Protein AF-A0A2J8UX24-F1 (afdb_monomer)

Foldseek 3Di:
DPPDDDDDVVVVVVVVVVVVVVVVLVVQLVVQPPPPDCPSVVQLVVQLVVLLVVLLVVLVDDCVF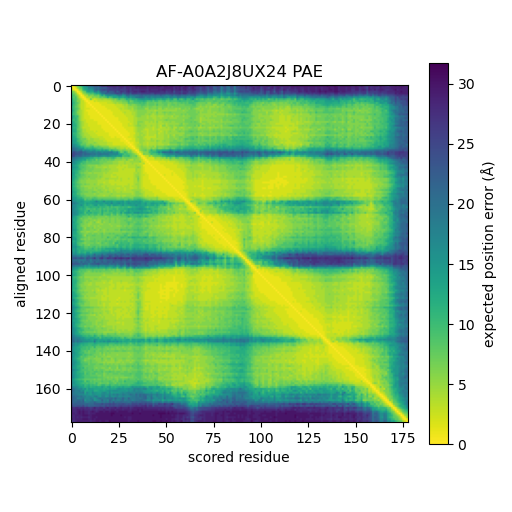FVPCLVVVVVVVQVVVCVVCVVVVDDDDSDDDSVRVSNVVSNVRSNVRSSCRVVVVVVVVVLVVQLVVDPDPVSNVVSVCVVCVVVVVRVCRGCCCPCDPPVPDCPDDDDDDD

Mean predicted aligned error: 9.61 Å

Organism: Pongo abelii (NCBI:txid9601)

Secondary structure (DSSP, 8-state):
-PPP----HHHHHHHHHHHHHHHHHHHHHHHHHTSS-THHHHHHHHHHHHHHHHHHHHHHS-TTTB---HHHHHHHHHHHHHHHHHHTT---S--S-HHHHHHHHHHHHHHHHHHHHHHHHHHHHHHHHHHHH--SHHHHHHHHHHHHHHHHHHHTTBHIIIIIIIIS--SS------

pLDDT: mean 82.67, std 12.62, range [39.97, 96.0]

Nearest PDB structures (foldseek):
  6igz-assembly1_B  TM=3.417E-01  e=8.198E+00  Bryopsis corticulans

Structure (mmCIF, N/CA/C/O backbone):
data_AF-A0A2J8UX24-F1
#
_entry.id   AF-A0A2J8UX24-F1
#
loop_
_atom_site.group_PDB
_atom_site.id
_atom_site.type_symbol
_atom_site.label_atom_id
_atom_site.label_alt_id
_atom_site.label_comp_id
_atom_site.label_asym_id
_atom_site.label_entity_id
_atom_site.label_seq_id
_atom_site.pdbx_PDB_ins_code
_atom_site.Cartn_x
_atom_site.Cartn_y
_atom_site.Cartn_z
_atom_site.occupancy
_atom_site.B_iso_or_equiv
_atom_site.auth_seq_id
_atom_site.auth_comp_id
_atom_site.auth_asym_id
_atom_site.auth_atom_id
_atom_site.pdbx_PDB_model_num
ATOM 1 N N . MET A 1 1 ? 3.591 11.117 42.564 1.00 39.97 1 MET A N 1
ATOM 2 C CA . MET A 1 1 ? 3.845 11.750 41.254 1.00 39.97 1 MET A CA 1
ATOM 3 C C . MET A 1 1 ? 3.712 10.657 40.198 1.00 39.97 1 MET A C 1
ATOM 5 O O . MET A 1 1 ? 4.525 9.746 40.209 1.00 39.97 1 MET A O 1
ATOM 9 N N . LYS A 1 2 ? 2.624 10.622 39.413 1.00 42.34 2 LYS A N 1
ATOM 10 C CA . LYS A 1 2 ? 2.480 9.624 38.331 1.00 42.34 2 LYS A CA 1
ATOM 11 C C . LYS A 1 2 ? 3.488 9.980 37.230 1.00 42.34 2 LYS A C 1
ATOM 13 O O . LYS A 1 2 ? 3.609 11.177 36.964 1.00 42.34 2 LYS A O 1
ATOM 18 N N . PRO A 1 3 ? 4.205 9.014 36.627 1.00 49.16 3 PRO A N 1
ATOM 19 C CA . PRO A 1 3 ? 5.150 9.332 35.572 1.00 49.16 3 PRO A CA 1
ATOM 20 C C . PRO A 1 3 ? 4.379 10.006 34.441 1.00 49.16 3 PRO A C 1
ATOM 22 O O . PRO A 1 3 ? 3.372 9.486 33.954 1.00 49.16 3 PRO A O 1
ATOM 25 N N . THR A 1 4 ? 4.808 11.217 34.113 1.00 58.22 4 THR A N 1
ATOM 26 C CA . THR A 1 4 ? 4.362 11.976 32.955 1.00 58.22 4 T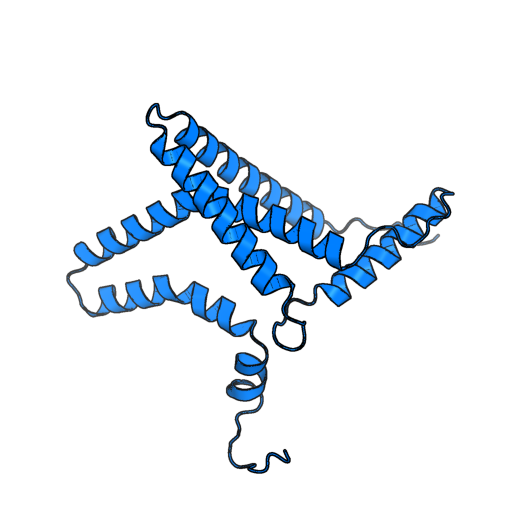HR A CA 1
ATOM 27 C C . THR A 1 4 ? 4.495 11.101 31.720 1.00 58.22 4 THR A C 1
ATOM 29 O O . THR A 1 4 ? 5.533 10.493 31.493 1.00 58.22 4 THR A O 1
ATOM 32 N N . GLN A 1 5 ? 3.406 11.015 30.966 1.00 63.78 5 GLN A N 1
ATOM 33 C CA . GLN A 1 5 ? 3.283 10.328 29.690 1.00 63.78 5 GLN A CA 1
ATOM 34 C C . GLN A 1 5 ? 4.409 10.778 28.745 1.00 63.78 5 GLN A C 1
ATOM 36 O O . GLN A 1 5 ? 4.302 11.821 28.105 1.00 63.78 5 GLN A O 1
ATOM 41 N N . GLU A 1 6 ? 5.508 10.025 28.696 1.00 75.38 6 GLU A N 1
ATOM 42 C CA . GLU A 1 6 ? 6.611 10.325 27.790 1.00 75.38 6 GLU A CA 1
ATOM 43 C C . GLU A 1 6 ? 6.154 10.036 26.361 1.00 75.38 6 GLU A C 1
ATOM 45 O O . GLU A 1 6 ? 5.748 8.923 26.019 1.00 75.38 6 GLU A O 1
ATOM 50 N N . MET A 1 7 ? 6.150 11.072 25.523 1.00 73.31 7 MET A N 1
ATOM 51 C CA . MET A 1 7 ? 5.834 10.922 24.110 1.00 73.31 7 MET A CA 1
ATOM 52 C C . MET A 1 7 ? 6.912 10.052 23.466 1.00 73.31 7 MET A C 1
ATOM 54 O O . MET A 1 7 ? 8.092 10.397 23.492 1.00 73.31 7 MET A O 1
ATOM 58 N N . ASN A 1 8 ? 6.509 8.931 22.869 1.00 85.06 8 ASN A N 1
ATOM 59 C CA . ASN A 1 8 ? 7.438 8.048 22.179 1.00 85.06 8 ASN A CA 1
ATOM 60 C C . ASN A 1 8 ? 8.055 8.790 20.978 1.00 85.06 8 ASN A C 1
ATOM 62 O O . ASN A 1 8 ? 7.399 9.019 19.961 1.00 85.06 8 ASN A O 1
ATOM 66 N N . ILE A 1 9 ? 9.326 9.165 21.096 1.00 88.75 9 ILE A N 1
ATOM 67 C CA . ILE A 1 9 ? 10.061 9.907 20.066 1.00 88.75 9 ILE A CA 1
ATOM 68 C C . ILE A 1 9 ? 10.129 9.126 18.744 1.00 88.75 9 ILE A C 1
ATOM 70 O O . ILE A 1 9 ? 10.093 9.735 17.676 1.00 88.75 9 ILE A O 1
ATOM 74 N N . SER A 1 10 ? 10.139 7.789 18.773 1.00 88.31 10 SER A N 1
ATOM 75 C CA . SER A 1 10 ? 10.102 6.967 17.557 1.00 88.31 10 SER A CA 1
ATOM 76 C C . SER A 1 10 ? 8.818 7.181 16.754 1.00 88.31 10 SER A C 1
ATOM 78 O O . SER A 1 10 ? 8.876 7.227 15.529 1.00 88.31 10 SER A O 1
ATOM 80 N N . LEU A 1 11 ? 7.674 7.393 17.418 1.00 87.62 11 LEU A N 1
ATOM 81 C CA . LEU A 1 11 ? 6.414 7.721 16.741 1.00 87.62 11 LEU A CA 1
ATOM 82 C C . LEU A 1 11 ? 6.516 9.054 15.991 1.00 87.62 11 LEU A C 1
ATOM 84 O O . LEU A 1 11 ? 6.065 9.149 14.851 1.00 87.62 11 LEU A O 1
ATOM 88 N N . VAL A 1 12 ? 7.159 10.060 16.591 1.00 89.88 12 VAL A N 1
ATOM 89 C CA . VAL A 1 12 ? 7.378 11.367 15.949 1.00 89.88 12 VAL A CA 1
ATOM 90 C C . VAL A 1 12 ? 8.229 11.215 14.688 1.00 89.88 12 VAL A C 1
ATOM 92 O O . VAL A 1 12 ? 7.873 11.750 13.638 1.00 89.88 12 VAL A O 1
ATOM 95 N N . TRP A 1 13 ? 9.309 10.435 14.755 1.00 92.00 13 TRP A N 1
ATOM 96 C CA . TRP A 1 13 ? 10.151 10.157 13.589 1.00 92.00 13 TRP A CA 1
ATOM 97 C C . TRP A 1 13 ? 9.403 9.406 12.487 1.00 92.00 13 TRP A C 1
ATOM 99 O O . TRP A 1 13 ? 9.500 9.790 11.322 1.00 92.00 13 TRP A O 1
ATOM 109 N N . CYS A 1 14 ? 8.613 8.388 12.836 1.00 91.75 14 CYS A N 1
ATOM 110 C CA . CYS A 1 14 ? 7.780 7.675 11.868 1.00 91.75 14 CYS A CA 1
ATOM 111 C C . CYS A 1 14 ? 6.790 8.617 11.169 1.00 91.75 14 CYS A C 1
ATOM 113 O O . CYS A 1 14 ? 6.662 8.570 9.945 1.00 91.75 14 CYS A O 1
ATOM 115 N N . LEU A 1 15 ? 6.131 9.505 11.920 1.00 91.31 15 LEU A N 1
ATOM 116 C CA . LEU A 1 15 ? 5.204 10.492 11.362 1.00 91.31 15 LEU A CA 1
ATOM 117 C C . LEU A 1 15 ? 5.910 11.500 10.448 1.00 91.31 15 LEU A C 1
ATOM 119 O O . LEU A 1 15 ? 5.365 11.859 9.402 1.00 91.31 15 LEU A O 1
ATOM 123 N N . LEU A 1 16 ? 7.124 11.931 10.800 1.00 93.56 16 LEU A N 1
ATOM 124 C CA . LEU A 1 16 ? 7.922 12.843 9.980 1.00 93.56 16 LEU A CA 1
ATOM 125 C C . LEU A 1 16 ? 8.314 12.188 8.650 1.00 93.56 16 LEU A C 1
ATOM 127 O O . LEU A 1 16 ? 8.086 12.774 7.590 1.00 93.56 16 LEU A O 1
ATOM 131 N N . VAL A 1 17 ? 8.840 10.959 8.692 1.00 93.19 17 VAL A N 1
ATOM 132 C CA . VAL A 1 17 ? 9.204 10.192 7.487 1.00 93.19 17 VAL A CA 1
ATOM 133 C C . VAL A 1 17 ? 7.981 9.968 6.601 1.00 93.19 17 VAL A C 1
ATOM 135 O O . VAL A 1 17 ? 8.043 10.211 5.395 1.00 93.19 17 VAL A O 1
ATOM 138 N N . LEU A 1 18 ? 6.851 9.573 7.194 1.00 90.12 18 LEU A N 1
ATOM 139 C CA . LEU A 1 18 ? 5.600 9.375 6.467 1.00 90.12 18 LEU A CA 1
ATOM 140 C C . LEU A 1 18 ? 5.123 10.674 5.804 1.00 90.12 18 LEU A C 1
ATOM 142 O O . LEU A 1 18 ? 4.752 10.670 4.631 1.00 90.12 18 LEU A O 1
ATOM 146 N N . SER A 1 19 ? 5.190 11.797 6.520 1.00 91.44 19 SER A N 1
ATOM 147 C CA . SER A 1 19 ? 4.806 13.111 5.992 1.00 91.44 19 SER A CA 1
ATOM 148 C C . SER A 1 19 ? 5.688 13.531 4.817 1.00 91.44 19 SER A C 1
ATOM 150 O O . SER A 1 19 ? 5.183 14.032 3.809 1.00 91.44 19 SER A O 1
ATOM 152 N N . PHE A 1 20 ? 7.000 13.298 4.907 1.00 92.75 20 PHE A N 1
ATOM 153 C CA . PHE A 1 20 ? 7.922 13.582 3.811 1.00 92.75 20 PHE A CA 1
ATOM 154 C C . PHE A 1 20 ? 7.640 12.696 2.592 1.00 92.75 20 PHE A C 1
ATOM 156 O O . PHE A 1 20 ? 7.562 13.206 1.474 1.00 92.75 20 PHE A O 1
ATOM 163 N N . ALA A 1 21 ? 7.407 11.399 2.803 1.00 89.94 21 ALA A N 1
ATOM 164 C CA . ALA A 1 21 ? 7.052 10.471 1.734 1.00 89.94 21 ALA A CA 1
ATOM 165 C C . ALA A 1 21 ? 5.760 10.898 1.018 1.00 89.94 21 ALA A C 1
ATOM 167 O O . ALA A 1 21 ? 5.749 11.018 -0.207 1.00 89.94 21 ALA A O 1
ATOM 168 N N . ILE A 1 22 ? 4.698 11.215 1.768 1.00 87.88 22 ILE A N 1
ATOM 169 C CA . ILE A 1 22 ? 3.427 11.697 1.205 1.00 87.88 22 ILE A CA 1
ATOM 170 C C . ILE A 1 22 ? 3.638 13.000 0.428 1.00 87.88 22 ILE A C 1
ATOM 172 O O . ILE A 1 22 ? 3.131 13.135 -0.685 1.00 87.88 22 ILE A O 1
ATOM 176 N N . LYS A 1 23 ? 4.422 13.944 0.965 1.00 91.25 23 LYS A N 1
ATOM 177 C CA . LYS A 1 23 ? 4.741 15.203 0.280 1.00 91.25 23 LYS A CA 1
ATOM 178 C C . LYS A 1 23 ? 5.441 14.961 -1.059 1.00 91.25 23 LYS A C 1
ATOM 180 O O . LYS A 1 23 ? 5.064 15.577 -2.054 1.00 91.25 23 LYS A O 1
ATOM 185 N N . VAL A 1 24 ? 6.445 14.084 -1.094 1.00 89.44 24 VAL A N 1
ATOM 186 C CA . VAL A 1 24 ? 7.180 13.748 -2.325 1.00 89.44 24 VAL A CA 1
ATOM 187 C C . VAL A 1 24 ? 6.251 13.087 -3.343 1.00 89.44 24 VAL A C 1
ATOM 189 O O . VAL A 1 24 ? 6.216 13.508 -4.498 1.00 89.44 24 VAL A O 1
ATOM 192 N N . LEU A 1 25 ? 5.448 12.115 -2.909 1.00 86.69 25 LEU A N 1
ATOM 193 C CA . LEU A 1 25 ? 4.475 11.419 -3.755 1.00 86.69 25 LEU A CA 1
ATOM 194 C C . LEU A 1 25 ? 3.431 12.374 -4.349 1.00 86.69 25 LEU A C 1
ATOM 196 O O . LEU A 1 25 ? 3.146 12.328 -5.548 1.00 86.69 25 LEU A O 1
ATOM 200 N N . PHE A 1 26 ? 2.906 13.287 -3.534 1.00 86.69 26 PHE A N 1
ATOM 201 C CA . PHE A 1 26 ? 1.960 14.302 -3.982 1.00 86.69 26 PHE A CA 1
ATOM 202 C C . PHE A 1 26 ? 2.603 15.296 -4.956 1.00 86.69 26 PHE A C 1
ATOM 204 O O . PHE A 1 26 ? 2.020 15.614 -5.994 1.00 86.69 26 PHE A O 1
ATOM 211 N N . SER A 1 27 ? 3.821 15.762 -4.660 1.00 87.88 27 SER A N 1
ATOM 212 C CA . SER A 1 27 ? 4.575 16.668 -5.534 1.00 87.88 27 SER A CA 1
ATOM 213 C C . SER A 1 27 ? 4.822 16.043 -6.905 1.00 87.88 27 SER A C 1
ATOM 215 O O . SER A 1 27 ? 4.634 16.699 -7.928 1.00 87.88 27 SER A O 1
ATOM 217 N N . LEU A 1 28 ? 5.212 14.769 -6.927 1.00 84.62 28 LEU A N 1
ATOM 218 C CA . LEU A 1 28 ? 5.462 14.032 -8.156 1.00 84.62 28 LEU A CA 1
ATOM 219 C C . LEU A 1 28 ? 4.171 13.837 -8.958 1.00 84.62 28 LEU A C 1
ATOM 221 O O . LEU A 1 28 ? 4.135 14.143 -10.145 1.00 84.62 28 LEU A O 1
ATOM 225 N N . THR A 1 29 ? 3.090 13.415 -8.299 1.00 83.38 29 THR A N 1
ATOM 226 C CA . THR A 1 29 ? 1.776 13.264 -8.943 1.00 83.38 29 THR A CA 1
ATOM 227 C C . THR A 1 29 ? 1.296 14.590 -9.528 1.00 83.38 29 THR A C 1
ATOM 229 O O . THR A 1 29 ? 0.848 14.635 -10.667 1.00 83.38 29 THR A O 1
ATOM 232 N N . THR A 1 30 ? 1.456 15.695 -8.796 1.00 83.88 30 THR A N 1
ATOM 233 C CA . THR A 1 30 ? 1.087 17.035 -9.276 1.00 83.88 30 THR A CA 1
ATOM 234 C C . THR A 1 30 ? 1.888 17.437 -10.514 1.00 83.88 30 THR A C 1
ATOM 236 O O . THR A 1 30 ? 1.346 18.091 -11.401 1.00 83.88 30 THR A O 1
ATOM 239 N N . HIS A 1 31 ? 3.165 17.054 -10.593 1.00 84.50 31 HIS A N 1
ATOM 240 C CA . HIS A 1 31 ? 3.994 17.318 -11.766 1.00 84.50 31 HIS A CA 1
ATOM 241 C C . HIS A 1 31 ? 3.469 16.583 -13.007 1.00 84.50 31 HIS A C 1
ATOM 243 O O . HIS A 1 31 ? 3.274 17.221 -14.036 1.00 84.50 31 HIS A O 1
ATOM 249 N N . TYR A 1 32 ? 3.165 15.286 -12.895 1.00 78.25 32 TYR A N 1
ATOM 250 C CA . TYR A 1 32 ? 2.546 14.521 -13.988 1.00 78.25 32 TYR A CA 1
ATOM 251 C C . TYR A 1 32 ? 1.171 15.092 -14.368 1.00 78.25 32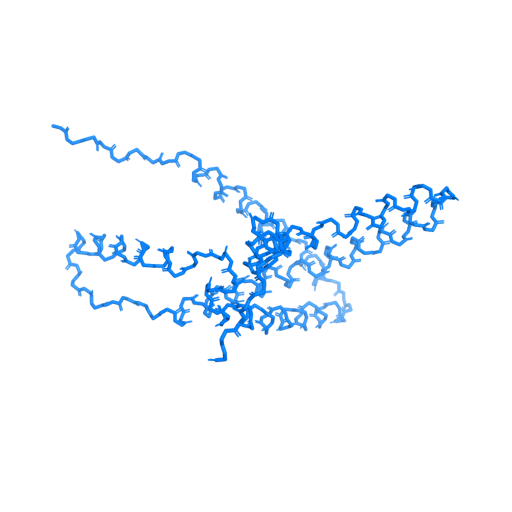 TYR A C 1
ATOM 253 O O . TYR A 1 32 ? 0.860 15.318 -15.528 1.00 78.25 32 TYR A O 1
ATOM 261 N N . PHE A 1 33 ? 0.359 15.494 -13.389 1.00 78.38 33 PHE A N 1
ATOM 262 C CA . PHE A 1 33 ? -0.956 16.076 -13.677 1.00 78.38 33 PHE A CA 1
ATOM 263 C C . PHE A 1 33 ? -0.900 17.430 -14.398 1.00 78.38 33 PHE A C 1
ATOM 265 O O . PHE A 1 33 ? -1.914 17.837 -14.965 1.00 78.38 33 PHE A O 1
ATOM 272 N N . LYS A 1 34 ? 0.233 18.142 -14.388 1.00 78.94 34 LYS A N 1
ATOM 273 C CA . LYS A 1 34 ? 0.397 19.425 -15.091 1.00 78.94 34 LYS A CA 1
ATOM 274 C C . LYS A 1 34 ? 0.725 19.278 -16.578 1.00 78.94 34 LYS A C 1
ATOM 276 O O . LYS A 1 34 ? 0.625 20.277 -17.283 1.00 78.94 34 LYS A O 1
ATOM 281 N N . VAL A 1 35 ? 1.089 18.084 -17.043 1.00 72.44 35 VAL A N 1
ATOM 282 C CA . VAL A 1 35 ? 1.314 17.810 -18.468 1.00 72.44 35 VAL A CA 1
ATOM 283 C C . VAL A 1 35 ? -0.009 17.997 -19.231 1.00 72.44 35 VAL A C 1
ATOM 285 O O . VAL A 1 35 ? -1.078 17.652 -18.720 1.00 72.44 35 VAL A O 1
ATOM 288 N N . GLU A 1 36 ? 0.045 18.627 -20.412 1.00 60.62 36 GLU A N 1
ATOM 289 C CA . GLU A 1 36 ? -1.146 19.015 -21.195 1.00 60.62 36 GLU A CA 1
ATOM 290 C C . GLU A 1 36 ? -1.963 17.812 -21.692 1.00 60.62 36 GLU A C 1
ATOM 292 O O . GLU A 1 36 ? -3.181 17.917 -21.848 1.00 60.62 36 GLU A O 1
ATOM 297 N N . ASP A 1 37 ? -1.331 16.647 -21.854 1.00 70.88 37 ASP A N 1
ATOM 298 C CA . ASP A 1 37 ? -2.003 15.421 -22.268 1.00 70.88 37 ASP A CA 1
ATOM 299 C C . ASP A 1 37 ? -2.819 14.805 -21.119 1.00 70.88 37 ASP A C 1
ATOM 301 O O . ASP A 1 37 ? -2.301 14.248 -20.148 1.00 70.88 37 ASP A O 1
ATOM 305 N N . GLY A 1 38 ? -4.149 14.838 -21.249 1.00 73.12 38 GLY A N 1
ATOM 306 C CA . GLY A 1 38 ? -5.086 14.305 -20.249 1.00 73.12 38 GLY A CA 1
ATOM 307 C C . GLY A 1 38 ? -4.976 12.793 -19.975 1.00 73.12 38 GLY A C 1
ATOM 308 O O . GLY A 1 38 ? -5.565 12.305 -19.005 1.00 73.12 38 GLY A O 1
ATOM 309 N N . GLY A 1 39 ? -4.211 12.052 -20.785 1.00 83.00 39 GLY A N 1
ATOM 310 C CA . GLY A 1 39 ? -4.003 10.609 -20.641 1.00 83.00 39 GLY A CA 1
ATOM 311 C C . GLY A 1 39 ? -3.407 10.225 -19.285 1.00 83.00 39 GLY A C 1
ATOM 312 O O . GLY A 1 39 ? -3.930 9.332 -18.619 1.00 83.00 39 GLY A O 1
ATOM 313 N N . GLU A 1 40 ? -2.399 10.955 -18.808 1.00 82.81 40 GLU A N 1
ATOM 314 C CA . GLU A 1 40 ? -1.732 10.683 -17.527 1.00 82.81 40 GLU A CA 1
ATOM 315 C C . GLU A 1 40 ? -2.716 10.755 -16.345 1.00 82.81 40 GLU A C 1
ATOM 317 O O . GLU A 1 40 ? -2.772 9.865 -15.489 1.00 82.81 40 GLU A O 1
ATOM 322 N N . ARG A 1 41 ? -3.585 11.770 -16.344 1.00 85.19 41 ARG A N 1
ATOM 323 C CA . ARG A 1 41 ? -4.613 11.948 -15.307 1.00 85.19 41 ARG A CA 1
ATOM 324 C C . ARG A 1 41 ? -5.579 10.767 -15.278 1.00 85.19 41 ARG A C 1
ATOM 326 O O . ARG A 1 41 ? -5.889 10.252 -14.204 1.00 85.19 41 ARG A O 1
ATOM 333 N N . SER A 1 42 ? -6.019 10.315 -16.453 1.00 87.94 42 SER A N 1
ATOM 334 C CA . SER A 1 42 ? -6.942 9.181 -16.575 1.00 87.94 42 SER A CA 1
ATOM 335 C C . SER A 1 42 ? -6.325 7.869 -16.078 1.00 87.94 42 SER A C 1
ATOM 337 O O . SER A 1 42 ? -6.992 7.105 -15.376 1.00 87.94 42 SER A O 1
ATOM 339 N N . VAL A 1 43 ? -5.033 7.643 -16.347 1.00 89.88 43 VAL A N 1
ATOM 340 C CA . VAL A 1 43 ? -4.287 6.474 -15.859 1.00 89.88 43 VAL A CA 1
ATOM 341 C C . VAL A 1 43 ? -4.203 6.501 -14.336 1.00 89.88 43 VAL A C 1
ATOM 343 O O . VAL A 1 43 ? -4.557 5.517 -13.690 1.00 89.88 43 VAL A O 1
ATOM 346 N N . CYS A 1 44 ? -3.823 7.635 -13.743 1.00 89.44 44 CYS A N 1
ATOM 347 C CA . CYS A 1 44 ? -3.727 7.763 -12.288 1.00 89.44 44 CYS A CA 1
ATOM 348 C C . CYS A 1 44 ? -5.071 7.498 -11.584 1.00 89.44 44 CYS A C 1
ATOM 350 O O . CYS A 1 44 ? -5.122 6.737 -10.617 1.00 89.44 44 CYS A O 1
ATOM 352 N N . VAL A 1 45 ? -6.176 8.055 -12.096 1.00 90.12 45 VAL A N 1
ATOM 353 C CA . VAL A 1 45 ? -7.520 7.820 -11.533 1.00 90.12 45 VAL A CA 1
ATOM 354 C C . VAL A 1 45 ? -7.933 6.352 -11.670 1.00 90.12 45 VAL A C 1
ATOM 356 O O . VAL A 1 45 ? -8.429 5.758 -10.710 1.00 90.12 45 VAL A O 1
ATOM 359 N N . THR A 1 46 ? -7.685 5.743 -12.832 1.00 93.25 46 THR A N 1
ATOM 360 C CA . THR A 1 46 ? -8.018 4.333 -13.091 1.00 93.25 46 THR A CA 1
ATOM 361 C C . THR A 1 46 ? -7.262 3.401 -12.146 1.00 93.25 46 THR A C 1
ATOM 363 O O . THR A 1 46 ? -7.866 2.527 -11.521 1.00 93.25 46 THR A O 1
ATOM 366 N N . PHE A 1 47 ? -5.954 3.612 -11.974 1.00 92.69 47 PHE A N 1
ATOM 367 C CA . PHE A 1 47 ? -5.160 2.838 -11.023 1.00 92.69 47 PHE A CA 1
ATOM 368 C C . PHE A 1 47 ? -5.561 3.114 -9.571 1.00 92.69 47 PHE A C 1
ATOM 370 O O . PHE A 1 47 ? -5.595 2.183 -8.769 1.00 92.69 47 PHE A O 1
ATOM 377 N N . GLY A 1 48 ? -5.943 4.347 -9.229 1.00 93.94 48 GLY A N 1
ATOM 378 C CA . GLY A 1 48 ? -6.513 4.672 -7.921 1.00 93.94 48 GLY A CA 1
ATOM 379 C C . GLY A 1 48 ? -7.735 3.809 -7.596 1.00 93.94 48 GLY A C 1
ATOM 380 O O . GLY A 1 48 ? -7.790 3.185 -6.531 1.00 93.94 48 GLY A O 1
ATOM 381 N N . PHE A 1 49 ? -8.675 3.689 -8.536 1.00 95.00 49 PHE A N 1
ATOM 382 C CA . PHE A 1 49 ? -9.839 2.811 -8.387 1.00 95.00 49 PHE A CA 1
ATOM 383 C C . PHE A 1 49 ? -9.455 1.325 -8.336 1.00 95.00 49 PHE A C 1
ATOM 385 O O . PHE A 1 49 ? -9.954 0.582 -7.490 1.00 95.00 49 PHE A O 1
ATOM 392 N N . PHE A 1 50 ? -8.521 0.886 -9.181 1.00 96.00 50 PHE A N 1
ATOM 393 C CA . PHE A 1 50 ? -8.003 -0.483 -9.142 1.00 96.00 50 PHE A CA 1
ATOM 394 C C . PHE A 1 50 ? -7.415 -0.834 -7.764 1.00 96.00 50 PHE A C 1
ATOM 396 O O . PHE A 1 50 ? -7.748 -1.872 -7.185 1.00 96.00 50 PHE A O 1
ATOM 403 N N . PHE A 1 51 ? -6.593 0.050 -7.191 1.00 95.38 51 PHE A N 1
ATOM 404 C CA . PHE A 1 51 ? -6.029 -0.139 -5.855 1.00 95.38 51 PHE A CA 1
ATOM 405 C C . PHE A 1 51 ? -7.082 -0.059 -4.754 1.00 95.38 51 PHE A C 1
ATOM 407 O O . PHE A 1 51 ? -6.964 -0.795 -3.778 1.00 95.38 51 PHE A O 1
ATOM 414 N N . PHE A 1 52 ? -8.124 0.761 -4.913 1.00 95.94 52 PHE A N 1
ATOM 415 C CA . PHE A 1 52 ? -9.262 0.778 -3.995 1.00 95.94 52 PHE A CA 1
ATOM 416 C C . PHE A 1 52 ? -9.958 -0.587 -3.934 1.00 95.94 52 PHE A C 1
ATOM 418 O O . PHE A 1 52 ? -10.107 -1.155 -2.852 1.00 95.94 52 PHE A O 1
ATOM 425 N N . VAL A 1 53 ? -10.326 -1.149 -5.092 1.00 95.81 53 VAL A N 1
ATOM 426 C CA . VAL A 1 53 ? -10.982 -2.465 -5.174 1.00 95.81 53 VAL A CA 1
ATOM 427 C C . VAL A 1 53 ? -10.074 -3.554 -4.604 1.00 95.81 53 VAL A C 1
ATOM 429 O O . VAL A 1 53 ? -10.521 -4.363 -3.791 1.00 95.81 53 VAL A O 1
ATOM 432 N N . LYS A 1 54 ? -8.783 -3.539 -4.959 1.00 93.81 54 LYS A N 1
ATOM 433 C CA . LYS A 1 54 ? -7.796 -4.482 -4.417 1.00 93.81 54 LYS A CA 1
ATOM 434 C C . LYS A 1 54 ? -7.670 -4.359 -2.894 1.00 93.81 54 LYS A C 1
ATOM 436 O O . LYS A 1 54 ? -7.656 -5.374 -2.205 1.00 93.81 54 LYS A O 1
ATOM 441 N N . ALA A 1 55 ? -7.591 -3.141 -2.359 1.00 93.94 55 ALA A N 1
ATOM 442 C CA . ALA A 1 55 ? -7.488 -2.900 -0.923 1.00 93.94 55 ALA A CA 1
ATOM 443 C C . ALA A 1 55 ? -8.742 -3.383 -0.188 1.00 93.94 55 ALA A C 1
ATOM 445 O O . ALA A 1 55 ? -8.622 -4.073 0.818 1.00 93.94 55 ALA A O 1
ATOM 446 N N . MET A 1 56 ? -9.934 -3.107 -0.719 1.00 93.50 56 MET A N 1
ATOM 447 C CA . MET A 1 56 ? -11.187 -3.620 -0.163 1.00 93.50 56 MET A CA 1
ATOM 448 C C . MET A 1 56 ? -11.237 -5.151 -0.169 1.00 93.50 56 MET A C 1
ATOM 450 O O . MET A 1 56 ? -11.572 -5.751 0.852 1.00 93.50 56 MET A O 1
ATOM 454 N N . ALA A 1 57 ? -10.847 -5.788 -1.277 1.00 91.75 57 ALA A N 1
ATOM 455 C CA . ALA A 1 57 ? -10.784 -7.245 -1.381 1.00 91.75 57 ALA A CA 1
ATOM 456 C C . ALA A 1 57 ? -9.798 -7.860 -0.376 1.00 91.75 57 ALA A C 1
ATOM 458 O O . ALA A 1 57 ? -10.050 -8.932 0.155 1.00 91.75 57 ALA A O 1
ATOM 459 N N . VAL A 1 58 ? -8.692 -7.180 -0.080 1.00 90.06 58 VAL A N 1
ATOM 460 C CA . VAL A 1 58 ? -7.697 -7.640 0.897 1.00 90.06 58 VAL A CA 1
ATOM 461 C C . VAL A 1 58 ? -8.154 -7.387 2.339 1.00 90.06 58 VAL A C 1
ATOM 463 O O . VAL A 1 58 ? -7.992 -8.252 3.192 1.00 90.06 58 VAL A O 1
ATOM 466 N N . LEU A 1 59 ? -8.760 -6.233 2.630 1.00 89.25 59 LEU A N 1
ATOM 467 C CA . LEU A 1 59 ? -9.190 -5.847 3.982 1.00 89.25 59 LEU A CA 1
ATOM 468 C C . LEU A 1 59 ? -10.457 -6.578 4.452 1.00 89.25 59 LEU A C 1
ATOM 470 O O . LEU A 1 59 ? -10.705 -6.675 5.662 1.00 89.25 59 LEU A O 1
ATOM 474 N N . ILE A 1 60 ? -11.271 -7.086 3.522 1.00 87.56 60 ILE A N 1
ATOM 475 C CA . ILE A 1 60 ? -12.431 -7.920 3.856 1.00 87.56 60 ILE A CA 1
ATOM 476 C C . ILE A 1 60 ? -12.019 -9.340 4.259 1.00 87.56 60 ILE A C 1
ATOM 478 O O . ILE A 1 60 ? -12.734 -9.974 5.036 1.00 87.56 60 ILE A O 1
ATOM 482 N N .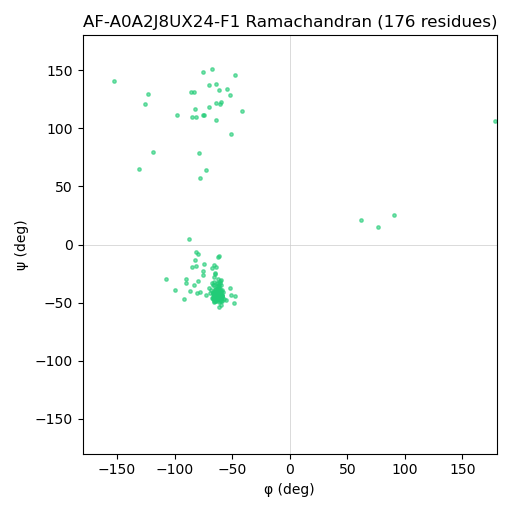 VAL A 1 61 ? -10.862 -9.822 3.786 1.00 84.62 61 VAL A N 1
ATOM 483 C CA . VAL A 1 61 ? -10.320 -11.125 4.184 1.00 84.62 61 VAL A CA 1
ATOM 484 C C . VAL A 1 61 ? -10.067 -11.121 5.689 1.00 84.62 61 VAL A C 1
ATOM 486 O O . VAL A 1 61 ? -9.517 -10.178 6.259 1.00 84.62 61 VAL A O 1
ATOM 489 N N . THR A 1 62 ? -10.511 -12.188 6.349 1.00 73.88 62 THR A N 1
ATOM 490 C CA . THR A 1 62 ? -10.381 -12.322 7.801 1.00 73.88 62 THR A CA 1
ATOM 491 C C . THR A 1 62 ? -8.913 -12.464 8.202 1.00 73.88 62 THR A C 1
ATOM 493 O O . THR A 1 62 ? -8.119 -13.071 7.475 1.00 73.88 62 THR A O 1
ATOM 496 N N . GLU A 1 63 ? -8.563 -12.017 9.407 1.00 72.12 63 GLU A N 1
ATOM 497 C CA . GLU A 1 63 ? -7.196 -12.141 9.935 1.00 72.12 63 GLU A CA 1
ATOM 498 C C . GLU A 1 63 ? -6.722 -13.588 10.096 1.00 72.12 63 GLU A C 1
ATOM 500 O O . GLU A 1 63 ? -5.544 -13.828 10.334 1.00 72.12 63 GLU A O 1
ATOM 505 N N . ASN A 1 64 ? -7.607 -14.579 9.963 1.00 72.12 64 ASN A N 1
ATOM 506 C CA . ASN A 1 64 ? -7.234 -15.993 9.973 1.00 72.12 64 ASN A CA 1
ATOM 507 C C . ASN A 1 64 ? -6.409 -16.399 8.744 1.00 72.12 64 ASN A C 1
ATOM 509 O O . ASN A 1 64 ? -5.669 -17.373 8.820 1.00 72.12 64 ASN A O 1
ATOM 513 N N . TYR A 1 65 ? -6.469 -15.624 7.657 1.00 74.31 65 TYR A N 1
ATOM 514 C CA . TYR A 1 65 ? -5.694 -15.876 6.438 1.00 74.31 65 TYR A CA 1
ATOM 515 C C . TYR A 1 65 ? -4.536 -14.889 6.243 1.00 74.31 65 TYR A C 1
ATOM 517 O O . TYR A 1 65 ? -3.517 -15.259 5.664 1.00 74.31 65 TYR A O 1
ATOM 525 N N . LEU A 1 66 ? -4.659 -13.652 6.739 1.00 79.62 66 LEU A N 1
ATOM 526 C CA . LEU A 1 66 ? -3.652 -12.594 6.582 1.00 79.62 66 LEU A CA 1
ATOM 527 C C . LEU A 1 66 ? -3.202 -12.054 7.946 1.00 79.62 66 LEU A C 1
ATOM 529 O O . LEU A 1 66 ? -4.032 -11.670 8.772 1.00 79.62 66 LEU A O 1
ATOM 533 N N . GLU A 1 67 ? -1.890 -11.990 8.184 1.00 77.75 67 GLU A N 1
ATOM 534 C CA . GLU A 1 67 ? -1.283 -11.430 9.407 1.00 77.75 67 GLU A CA 1
ATOM 535 C C . GLU A 1 67 ? -1.257 -9.898 9.400 1.00 77.75 67 GLU A C 1
ATOM 537 O O . GLU A 1 67 ? -0.206 -9.282 9.531 1.00 77.75 67 GLU A O 1
ATOM 542 N N . PHE A 1 68 ? -2.424 -9.261 9.266 1.00 77.88 68 PHE A N 1
ATOM 543 C CA . PHE A 1 68 ? -2.515 -7.799 9.355 1.00 77.88 68 PHE A CA 1
ATOM 544 C C . PHE A 1 68 ? -2.589 -7.272 10.793 1.00 77.88 68 PHE A C 1
ATOM 546 O O . PHE A 1 68 ? -2.073 -6.191 11.063 1.00 77.88 68 PHE A O 1
ATOM 553 N N . GLY A 1 69 ? -3.251 -7.993 11.709 1.00 82.38 69 GLY A N 1
ATOM 554 C CA . GLY A 1 69 ? -3.465 -7.542 13.096 1.00 82.38 69 GLY A CA 1
ATOM 555 C C . GLY A 1 69 ? -4.292 -6.251 13.221 1.00 82.38 69 GLY A C 1
ATOM 556 O O . GLY A 1 69 ? -4.223 -5.554 14.235 1.00 82.38 69 GLY A O 1
ATOM 557 N N . LEU A 1 70 ? -5.067 -5.922 12.189 1.00 85.44 70 LEU A N 1
ATOM 558 C CA . LEU A 1 70 ? -5.905 -4.738 12.065 1.00 85.44 70 LEU A CA 1
ATOM 559 C C . LEU A 1 70 ? -7.051 -4.704 13.083 1.00 85.44 70 LEU A C 1
ATOM 561 O O . LEU A 1 70 ? -7.355 -3.640 13.611 1.00 85.44 70 LEU A O 1
ATOM 565 N N . GLU A 1 71 ? -7.694 -5.834 13.371 1.00 83.94 71 GLU A N 1
ATOM 566 C CA . GLU A 1 71 ? -8.772 -5.934 14.353 1.00 83.94 71 GLU A CA 1
ATOM 567 C C . GLU A 1 71 ? -8.248 -5.695 15.759 1.00 83.94 71 GLU A C 1
ATOM 569 O O . GLU A 1 71 ? -8.829 -4.888 16.479 1.00 83.94 71 GLU A O 1
ATOM 574 N N . THR A 1 72 ? -7.125 -6.325 16.112 1.00 86.69 72 THR A N 1
ATOM 575 C CA . THR A 1 72 ? -6.460 -6.103 17.406 1.00 86.69 72 THR A C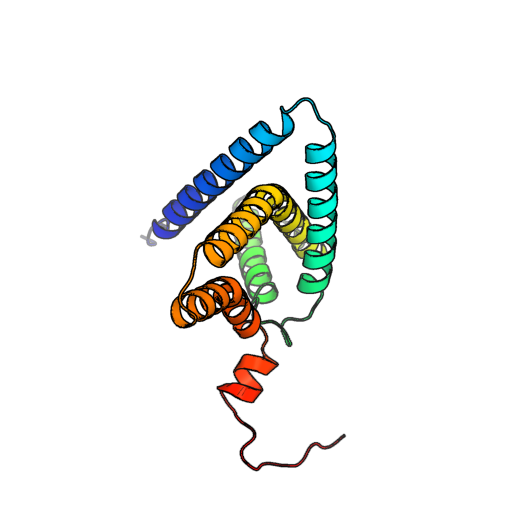A 1
ATOM 576 C C . THR A 1 72 ? -5.982 -4.652 17.532 1.00 86.69 72 THR A C 1
ATOM 578 O O . THR A 1 72 ? -6.147 -4.015 18.573 1.00 86.69 72 THR A O 1
ATOM 581 N N . GLY A 1 73 ? -5.419 -4.089 16.457 1.00 86.88 73 GLY A N 1
ATOM 582 C CA . GLY A 1 73 ? -5.026 -2.681 16.409 1.00 86.88 73 GLY A CA 1
ATOM 583 C C . GLY A 1 73 ? -6.219 -1.736 16.576 1.00 86.88 73 GLY A C 1
ATOM 584 O O . GLY A 1 73 ? -6.147 -0.780 17.349 1.00 86.88 73 GLY A O 1
ATOM 585 N N . PHE A 1 74 ? -7.335 -2.030 15.908 1.00 87.38 74 PHE A N 1
ATOM 586 C CA . PHE A 1 74 ? -8.559 -1.240 15.985 1.00 87.38 74 PHE A CA 1
ATOM 587 C C . PHE A 1 74 ? -9.196 -1.289 17.376 1.00 87.38 74 PHE A C 1
ATOM 589 O O . PHE A 1 74 ? -9.590 -0.240 17.881 1.00 87.38 74 PHE A O 1
ATOM 596 N N . THR A 1 75 ? -9.274 -2.457 18.023 1.00 87.94 75 THR A N 1
ATOM 597 C CA . THR A 1 75 ? -9.813 -2.560 19.390 1.00 87.94 75 THR A CA 1
ATOM 598 C C . THR A 1 75 ? -8.965 -1.761 20.373 1.00 87.94 75 THR A C 1
ATOM 600 O O . THR A 1 75 ? -9.502 -0.945 21.116 1.00 87.94 75 THR A O 1
ATOM 603 N N . ASN A 1 76 ? -7.635 -1.883 20.299 1.00 88.56 76 ASN A N 1
ATOM 604 C CA . ASN A 1 76 ? -6.721 -1.125 21.159 1.00 88.56 76 ASN A CA 1
ATOM 605 C C . ASN A 1 76 ? -6.825 0.393 20.936 1.00 88.56 76 ASN A C 1
ATOM 607 O O . ASN A 1 76 ? -6.777 1.175 21.892 1.00 88.56 76 ASN A O 1
ATOM 611 N N . PHE A 1 77 ? -6.972 0.817 19.678 1.00 87.19 77 PHE A N 1
ATOM 612 C CA . PHE A 1 77 ? -7.181 2.219 19.327 1.00 87.19 77 PHE A CA 1
ATOM 613 C C . PHE A 1 77 ? -8.527 2.732 19.844 1.00 87.19 77 PHE A C 1
ATOM 615 O O . PHE A 1 77 ? -8.562 3.769 20.502 1.00 87.19 77 PHE A O 1
ATOM 622 N N . SER A 1 78 ? -9.614 1.998 19.594 1.00 87.38 78 SER A N 1
ATOM 623 C CA . SER A 1 78 ? -10.961 2.361 20.038 1.00 87.38 78 SER A CA 1
ATOM 624 C C . SER A 1 78 ? -11.027 2.484 21.560 1.00 87.38 78 SER A C 1
ATOM 626 O O . SER A 1 78 ? -11.523 3.486 22.068 1.00 87.38 78 SER A O 1
ATOM 628 N N . ASP A 1 79 ? -10.457 1.529 22.297 1.00 87.69 79 ASP A N 1
ATOM 629 C CA . ASP A 1 79 ? -10.412 1.561 23.763 1.00 87.69 79 ASP A CA 1
ATOM 630 C C . ASP A 1 79 ? -9.621 2.761 24.292 1.00 87.69 79 ASP A C 1
ATOM 632 O O . A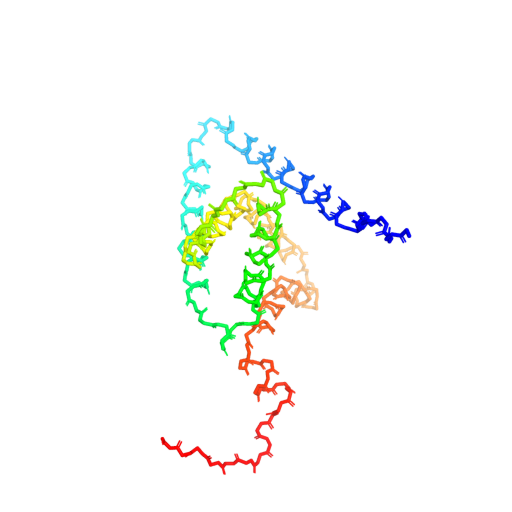SP A 1 79 ? -10.012 3.406 25.268 1.00 87.69 79 ASP A O 1
ATOM 636 N N . SER A 1 80 ? -8.505 3.090 23.638 1.00 86.31 80 SER A N 1
ATOM 637 C CA . SER A 1 80 ? -7.694 4.258 23.993 1.00 86.31 80 SER A CA 1
ATOM 638 C C . SER A 1 80 ? -8.415 5.572 23.678 1.00 86.31 80 SER A C 1
ATOM 640 O O . SER A 1 80 ? -8.352 6.510 24.475 1.00 86.31 80 SER A O 1
ATOM 642 N N . ALA A 1 81 ? -9.124 5.635 22.550 1.00 85.38 81 ALA A N 1
ATOM 643 C CA . ALA A 1 81 ? -9.905 6.793 22.133 1.00 85.38 81 ALA A CA 1
ATOM 644 C C . ALA A 1 81 ? -11.098 7.042 23.067 1.00 85.38 81 ALA A C 1
ATOM 646 O O . ALA A 1 81 ? -11.315 8.185 23.464 1.00 85.38 81 ALA A O 1
ATOM 647 N N . MET A 1 82 ? -11.812 5.990 23.489 1.00 85.00 82 MET A N 1
ATOM 648 C CA . MET A 1 82 ? -12.904 6.100 24.467 1.00 85.00 82 MET A CA 1
ATOM 649 C C . MET A 1 82 ? -12.401 6.659 25.802 1.00 85.00 82 MET A C 1
ATOM 651 O O . MET A 1 82 ? -12.929 7.656 26.285 1.00 85.00 82 MET A O 1
ATOM 655 N N . LYS A 1 83 ? -11.299 6.117 26.342 1.00 85.44 83 LYS A N 1
ATOM 656 C CA . LYS A 1 83 ? -10.674 6.636 27.577 1.00 85.44 83 LYS A CA 1
ATOM 657 C C . LYS A 1 83 ? -10.218 8.092 27.453 1.00 85.44 83 LYS A C 1
ATOM 659 O O . LYS A 1 83 ? -10.156 8.807 28.453 1.00 85.44 83 LYS A O 1
ATOM 664 N N . PHE A 1 84 ? -9.821 8.528 26.258 1.00 85.56 84 PHE A N 1
ATOM 665 C CA . PHE A 1 84 ? -9.475 9.925 26.004 1.00 85.56 84 PHE A CA 1
ATOM 666 C C . PHE A 1 84 ? -10.724 10.813 25.974 1.00 85.56 84 PHE A C 1
ATOM 668 O O . PHE A 1 84 ? -10.706 11.873 26.594 1.00 85.56 84 PHE A O 1
ATOM 675 N N . LEU A 1 85 ? -11.803 10.374 25.320 1.00 84.00 85 LEU A N 1
ATOM 676 C CA . LEU A 1 85 ? -13.062 11.120 25.248 1.00 84.00 85 LEU A CA 1
ATOM 677 C C . LEU A 1 85 ? -13.742 11.262 26.615 1.00 84.00 85 LEU A C 1
ATOM 679 O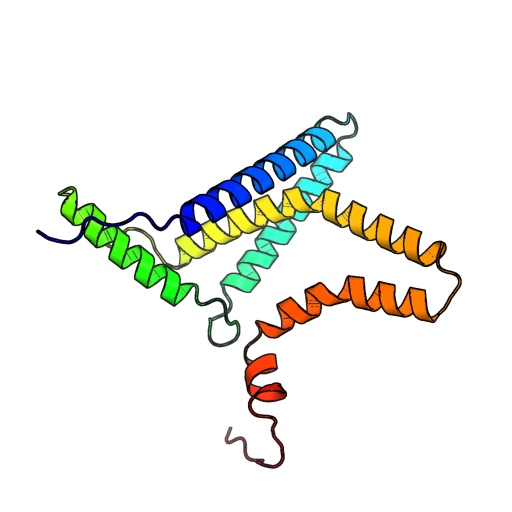 O . LEU A 1 85 ? -14.154 12.365 26.970 1.00 84.00 85 LEU A O 1
ATOM 683 N N . GLU A 1 86 ? -13.760 10.194 27.416 1.00 85.25 86 GLU A N 1
ATOM 684 C CA . GLU A 1 86 ? -14.273 10.224 28.793 1.00 85.25 86 GLU A CA 1
ATOM 685 C C . GLU A 1 86 ? -13.531 11.263 29.644 1.00 85.25 86 GLU A C 1
ATOM 687 O O . GLU A 1 86 ? -14.143 12.033 30.382 1.00 85.25 86 GLU A O 1
ATOM 692 N N . LYS A 1 87 ? -12.202 11.361 29.494 1.00 84.88 87 LYS A N 1
ATOM 693 C CA . LYS A 1 87 ? -11.400 12.397 30.169 1.00 84.88 87 LYS A CA 1
ATOM 694 C C . LYS A 1 87 ? -11.733 13.816 29.709 1.00 84.88 87 LYS A C 1
ATOM 696 O O . LYS A 1 87 ? -11.477 14.751 30.461 1.00 84.88 87 LYS A O 1
ATOM 701 N N . GLN A 1 88 ? -12.258 13.981 28.497 1.00 85.12 88 GLN A N 1
ATOM 702 C CA . GLN A 1 88 ? -12.735 15.263 27.970 1.00 85.12 88 GLN A CA 1
ATOM 703 C C . GLN A 1 88 ? -14.209 15.535 28.330 1.00 85.12 88 GLN A C 1
ATOM 705 O O . GLN A 1 88 ? -14.760 16.544 27.898 1.00 85.12 88 GLN A O 1
ATOM 710 N N . GLY A 1 89 ? -14.848 14.668 29.128 1.00 79.56 89 GLY A N 1
ATOM 711 C CA . GLY A 1 89 ? -16.233 14.832 29.580 1.00 79.56 89 GLY A CA 1
ATOM 712 C C . GLY A 1 89 ? -17.286 14.497 28.522 1.00 79.56 89 GLY A C 1
ATOM 713 O O . GLY A 1 89 ? -18.446 14.869 28.681 1.00 79.56 89 GLY A O 1
ATOM 714 N N . LEU A 1 90 ? -16.893 13.819 27.441 1.00 74.75 90 LEU A N 1
ATOM 715 C CA . LEU A 1 90 ? -17.806 13.359 26.400 1.00 74.75 90 LEU A CA 1
ATOM 716 C C . LEU A 1 90 ? -18.155 11.888 26.660 1.00 74.75 90 LEU A C 1
ATOM 718 O O . LEU A 1 90 ? -17.301 11.016 26.509 1.00 74.75 90 LEU A O 1
ATOM 722 N N . GLU A 1 91 ? -19.405 11.600 27.033 1.00 62.16 91 GLU A N 1
ATOM 723 C CA . GLU A 1 91 ? -19.921 10.227 27.011 1.00 62.16 91 GLU A CA 1
ATOM 724 C C . GLU A 1 91 ? -20.180 9.831 25.559 1.00 62.16 91 GLU A C 1
ATOM 726 O O . GLU A 1 91 ? -21.065 10.380 24.901 1.00 62.16 91 GLU A O 1
ATOM 731 N N . SER A 1 92 ? -19.392 8.902 25.021 1.00 59.25 92 SER A N 1
ATOM 732 C CA . SER A 1 92 ? -19.558 8.473 23.634 1.00 59.25 92 SER A CA 1
ATOM 733 C C . SER A 1 92 ? -19.733 6.969 23.512 1.00 59.25 92 SER A C 1
ATOM 735 O O . SER A 1 92 ? -18.839 6.188 23.838 1.00 59.25 92 SER A O 1
ATOM 737 N N . GLN A 1 93 ? -20.879 6.604 22.942 1.00 59.22 93 GLN A N 1
ATOM 738 C CA . GLN A 1 93 ? -21.149 5.341 22.261 1.00 59.22 93 GLN A CA 1
ATOM 739 C C . GLN A 1 93 ? -20.012 5.023 21.267 1.00 59.22 93 GLN A C 1
ATOM 741 O O . GLN A 1 93 ? -19.434 5.946 20.693 1.00 59.22 93 GLN A O 1
ATOM 746 N N . SER A 1 94 ? -19.680 3.737 21.083 1.00 56.75 94 SER A N 1
ATOM 747 C CA . SER A 1 94 ? -18.530 3.280 20.277 1.00 56.75 94 SER A CA 1
ATOM 748 C C . SER A 1 94 ? -18.388 4.085 18.963 1.00 56.75 94 SER A C 1
ATOM 750 O O . SER A 1 94 ? -19.291 4.031 18.126 1.00 56.75 94 SER A O 1
ATOM 752 N N . PRO A 1 95 ? -17.305 4.870 18.781 1.00 63.09 95 PRO A N 1
ATOM 753 C CA . PRO A 1 95 ? -17.321 6.007 17.856 1.00 63.09 95 PRO A CA 1
ATOM 754 C C . PRO A 1 95 ? -17.260 5.640 16.364 1.00 63.09 95 PRO A C 1
ATOM 756 O O . PRO A 1 95 ? -17.578 6.483 15.529 1.00 63.09 95 PRO A O 1
ATOM 759 N N . VAL A 1 96 ? -16.858 4.417 15.986 1.00 72.69 96 VAL A N 1
ATOM 760 C CA . VAL A 1 96 ? -16.714 4.002 14.575 1.00 72.69 96 VAL A CA 1
ATOM 761 C C . VAL A 1 96 ? -16.910 2.485 14.438 1.00 72.69 96 VAL A C 1
ATOM 763 O O . VAL A 1 96 ? -16.413 1.719 15.256 1.00 72.69 96 VAL A O 1
ATOM 766 N N . SER A 1 97 ? -17.590 2.015 13.383 1.00 82.81 97 SER A N 1
ATOM 767 C CA . SER A 1 97 ? -17.686 0.572 13.099 1.00 82.81 97 SER A CA 1
ATOM 768 C C . SER A 1 97 ? -16.380 0.015 12.501 1.00 82.81 97 SER A C 1
ATOM 770 O O . SER A 1 97 ? -15.701 0.702 11.732 1.00 82.81 97 SER A O 1
ATOM 772 N N . LYS A 1 98 ? -16.048 -1.262 12.764 1.00 83.25 98 LYS A N 1
ATOM 773 C CA . LYS A 1 98 ? -14.885 -1.945 12.147 1.00 83.25 98 LYS A CA 1
ATOM 774 C C . LYS A 1 98 ? -14.883 -1.829 10.613 1.00 83.25 98 LYS A C 1
ATOM 776 O O . LYS A 1 98 ? -13.829 -1.667 10.002 1.00 83.25 98 LYS A O 1
ATOM 781 N N . LEU A 1 99 ? -16.061 -1.901 9.990 1.00 84.88 99 LEU A N 1
ATOM 782 C CA . LEU A 1 99 ? -16.220 -1.788 8.539 1.00 84.88 99 LEU A CA 1
ATOM 783 C C . LEU A 1 99 ? -15.867 -0.383 8.044 1.00 84.88 99 LEU A C 1
ATOM 785 O O . LEU A 1 99 ? -15.131 -0.238 7.072 1.00 84.88 99 LEU A O 1
ATOM 789 N N . THR A 1 100 ? -16.351 0.647 8.736 1.00 87.50 100 THR A N 1
ATOM 790 C CA . THR A 1 100 ? -16.047 2.046 8.422 1.00 87.50 100 THR A CA 1
ATOM 791 C C . THR A 1 100 ? -14.544 2.312 8.515 1.00 87.50 100 THR A C 1
ATOM 793 O O . THR A 1 100 ? -13.980 2.954 7.633 1.00 87.50 100 THR A O 1
ATOM 796 N N . PHE A 1 101 ? -13.870 1.758 9.527 1.00 88.06 101 PHE A N 1
ATOM 797 C CA . PHE A 1 101 ? -12.416 1.860 9.654 1.00 88.06 101 PHE A CA 1
ATOM 798 C C . PHE A 1 101 ? -11.675 1.205 8.478 1.00 88.06 101 PHE A C 1
ATOM 800 O O . PHE A 1 101 ? -10.804 1.831 7.871 1.00 88.06 101 PHE A O 1
ATOM 807 N N . LYS A 1 102 ? -12.066 -0.019 8.095 1.00 90.56 102 LYS A N 1
ATOM 808 C CA . LYS A 1 102 ? -11.515 -0.707 6.913 1.00 90.56 102 LYS A CA 1
ATOM 809 C C . LYS A 1 102 ? -11.750 0.086 5.624 1.00 90.56 102 LYS A C 1
ATOM 811 O O . LYS A 1 102 ? -10.853 0.170 4.793 1.00 90.56 102 LYS A O 1
ATOM 816 N N . PHE A 1 103 ? -12.919 0.702 5.474 1.00 91.12 103 PHE A N 1
ATOM 817 C CA . PHE A 1 103 ? -13.247 1.526 4.313 1.00 91.12 103 PHE A CA 1
ATOM 818 C C . PHE A 1 103 ? -12.356 2.773 4.212 1.00 91.12 103 PHE A C 1
ATOM 820 O O . PHE A 1 103 ? -11.789 3.034 3.152 1.00 91.12 103 PHE A O 1
ATOM 827 N N . PHE A 1 104 ? -12.156 3.507 5.313 1.00 91.94 104 PHE A N 1
ATOM 828 C CA . PHE A 1 104 ? -11.223 4.639 5.323 1.00 91.94 104 PHE A CA 1
ATOM 829 C C . PHE A 1 104 ? -9.794 4.202 5.012 1.00 91.94 104 PHE A C 1
ATOM 831 O O . PHE A 1 104 ? -9.115 4.848 4.215 1.00 91.94 104 PHE A O 1
ATOM 838 N N . LEU A 1 105 ? -9.352 3.077 5.576 1.00 92.19 105 LEU A N 1
ATOM 839 C CA . LEU A 1 105 ? -8.043 2.519 5.261 1.00 92.19 105 LEU A CA 1
ATOM 840 C C . LEU A 1 105 ? -7.917 2.179 3.768 1.00 92.19 105 LEU A C 1
ATOM 842 O O . LEU A 1 105 ? -6.901 2.504 3.159 1.00 92.19 105 LEU A O 1
ATOM 846 N N . ALA A 1 106 ? -8.958 1.611 3.152 1.00 94.69 106 ALA A N 1
ATOM 847 C CA . ALA A 1 106 ? -8.980 1.340 1.716 1.00 94.69 106 ALA A CA 1
ATOM 848 C C . ALA A 1 106 ? -8.877 2.620 0.870 1.00 94.69 106 ALA A C 1
ATOM 850 O O . ALA A 1 106 ? -8.177 2.618 -0.144 1.00 94.69 106 ALA A O 1
ATOM 851 N N . ILE A 1 107 ? -9.509 3.722 1.294 1.00 94.44 107 ILE A N 1
ATOM 852 C CA . ILE A 1 107 ? -9.355 5.035 0.645 1.00 94.44 107 ILE A CA 1
ATOM 853 C C . ILE A 1 107 ? -7.901 5.511 0.737 1.00 94.44 107 ILE A C 1
ATOM 855 O O . ILE A 1 107 ? -7.329 5.9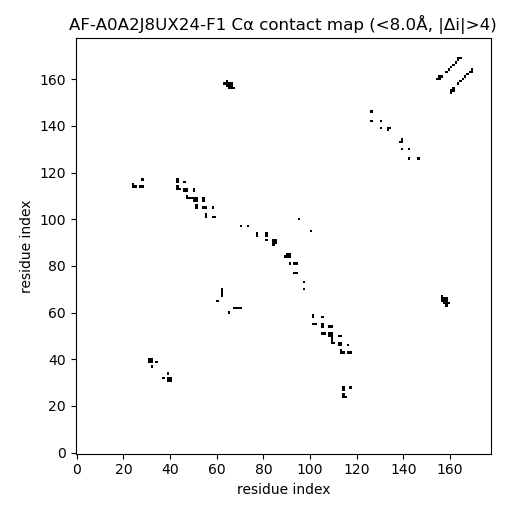14 -0.275 1.00 94.44 107 ILE A O 1
ATOM 859 N N . PHE A 1 108 ? -7.265 5.420 1.908 1.00 92.88 108 PHE A N 1
ATOM 860 C CA . PHE A 1 108 ? -5.852 5.791 2.047 1.00 92.88 108 PHE A CA 1
ATOM 861 C C . PHE A 1 108 ? -4.938 4.914 1.182 1.00 92.88 108 PHE A C 1
ATOM 863 O O . PHE A 1 108 ? -4.066 5.439 0.490 1.00 92.88 108 PHE A O 1
ATOM 870 N N . CYS A 1 109 ? -5.166 3.597 1.148 1.00 93.75 109 CYS A N 1
ATOM 871 C CA . CYS A 1 109 ? -4.440 2.686 0.263 1.00 93.75 109 CYS A CA 1
ATOM 872 C C . CYS A 1 109 ? -4.645 3.027 -1.220 1.00 93.75 109 CYS A C 1
ATOM 874 O O . CYS A 1 109 ? -3.687 2.974 -1.989 1.00 93.75 109 CYS A O 1
ATOM 876 N N . SER A 1 110 ? -5.862 3.403 -1.620 1.00 95.88 110 SER A N 1
ATOM 877 C CA . SER A 1 110 ? -6.170 3.850 -2.983 1.00 95.88 110 SER A CA 1
ATOM 878 C C . SER A 1 110 ? -5.404 5.117 -3.350 1.00 95.88 110 SER A C 1
ATOM 880 O O . SER A 1 110 ? -4.770 5.150 -4.403 1.00 95.88 110 SER A O 1
ATOM 882 N N . LEU A 1 111 ? -5.389 6.124 -2.470 1.00 91.94 111 LEU A N 1
ATOM 883 C CA . LEU A 1 111 ? -4.662 7.377 -2.698 1.00 91.94 111 LEU A CA 1
ATOM 884 C C . LEU A 1 111 ? -3.154 7.140 -2.829 1.00 91.94 111 LEU A C 1
ATOM 886 O O . LEU A 1 111 ? -2.527 7.631 -3.767 1.00 91.94 111 LEU A O 1
ATOM 890 N N . ILE A 1 112 ? -2.579 6.340 -1.928 1.00 91.75 112 ILE A N 1
ATOM 891 C CA . ILE A 1 112 ? -1.160 5.969 -1.988 1.00 91.75 112 ILE A CA 1
ATOM 892 C C . ILE A 1 112 ? -0.869 5.186 -3.276 1.00 91.75 112 ILE A C 1
ATOM 894 O O . ILE A 1 112 ? 0.111 5.477 -3.959 1.00 91.75 112 ILE A O 1
ATOM 898 N N . GLY A 1 113 ? -1.726 4.230 -3.644 1.00 92.81 113 GLY A N 1
ATOM 899 C CA . GLY A 1 113 ? -1.594 3.458 -4.880 1.00 92.81 113 GLY A CA 1
ATOM 900 C C . GLY A 1 113 ? -1.658 4.328 -6.139 1.00 92.81 113 GLY A C 1
ATOM 901 O O . GLY A 1 113 ? -0.831 4.175 -7.039 1.00 92.81 113 GLY A O 1
ATOM 902 N N . ALA A 1 114 ? -2.575 5.296 -6.182 1.00 92.25 114 ALA A N 1
ATOM 903 C CA . ALA A 1 114 ? -2.660 6.275 -7.263 1.00 92.25 114 ALA A CA 1
ATOM 904 C C . ALA A 1 114 ? -1.348 7.068 -7.387 1.00 92.25 114 ALA A C 1
ATOM 906 O O . ALA A 1 114 ? -0.752 7.117 -8.463 1.00 92.25 114 ALA A O 1
ATOM 907 N N . PHE A 1 115 ? -0.822 7.594 -6.275 1.00 89.69 115 PHE A N 1
ATOM 908 C CA . PHE A 1 115 ? 0.441 8.342 -6.291 1.00 89.69 115 PHE A CA 1
ATOM 909 C C . PHE A 1 115 ? 1.660 7.485 -6.648 1.00 89.69 115 PHE A C 1
ATOM 911 O O . PHE A 1 115 ? 2.625 7.991 -7.221 1.00 89.69 115 PHE A O 1
ATOM 918 N N . LEU A 1 116 ? 1.621 6.187 -6.347 1.00 90.81 116 LEU A N 1
ATOM 919 C CA . LEU A 1 116 ? 2.661 5.230 -6.722 1.00 90.81 116 LEU A CA 1
ATOM 920 C C . LEU A 1 116 ? 2.538 4.723 -8.161 1.00 90.81 116 LEU A C 1
ATOM 922 O O . LEU A 1 116 ? 3.449 4.041 -8.622 1.00 90.81 116 LEU A O 1
ATOM 926 N N . THR A 1 117 ? 1.477 5.067 -8.894 1.00 90.75 117 THR A N 1
ATOM 927 C CA . THR A 1 117 ? 1.261 4.564 -10.259 1.00 90.75 117 THR A CA 1
ATOM 928 C C . THR A 1 117 ? 2.385 4.999 -11.199 1.00 90.75 117 THR A C 1
ATOM 930 O O . THR A 1 117 ? 3.037 4.148 -11.798 1.00 90.75 117 THR A O 1
ATOM 933 N N . PHE A 1 118 ? 2.694 6.297 -11.283 1.00 88.62 118 PHE A N 1
ATOM 934 C CA . PHE A 1 118 ? 3.793 6.775 -12.135 1.00 88.62 118 PHE A CA 1
ATOM 935 C C . PHE A 1 118 ? 5.178 6.313 -11.670 1.00 88.62 118 PHE A C 1
ATOM 937 O O . PHE A 1 118 ? 5.926 5.809 -12.508 1.00 88.62 118 PHE A O 1
ATOM 944 N N . PRO A 1 119 ? 5.537 6.405 -10.371 1.00 88.88 119 PRO A N 1
ATOM 945 C CA . PRO A 1 119 ? 6.745 5.764 -9.855 1.00 88.88 119 PRO A CA 1
ATOM 946 C C . PRO A 1 119 ? 6.852 4.286 -10.229 1.00 88.88 119 PRO A C 1
ATOM 948 O O . PRO A 1 119 ? 7.918 3.838 -10.634 1.00 88.88 119 PRO A O 1
ATOM 951 N N . GLY A 1 120 ? 5.753 3.538 -10.121 1.00 89.81 120 GLY A N 1
ATOM 952 C CA . GLY A 1 120 ? 5.699 2.113 -10.424 1.00 89.81 120 GLY A CA 1
ATOM 953 C C . GLY A 1 120 ? 5.907 1.824 -11.907 1.00 89.81 120 GLY A C 1
ATOM 954 O O . GLY A 1 120 ? 6.721 0.970 -12.253 1.00 89.81 120 GLY A O 1
ATOM 955 N N . LEU A 1 121 ? 5.240 2.573 -12.790 1.00 90.12 121 LEU A N 1
ATOM 956 C CA . LEU A 1 121 ? 5.449 2.473 -14.237 1.00 90.12 121 LEU A CA 1
ATOM 957 C C . LEU A 1 121 ? 6.890 2.831 -14.613 1.00 90.12 121 LEU A C 1
ATOM 959 O O . LEU A 1 121 ? 7.513 2.128 -15.408 1.00 90.12 121 LEU A O 1
ATOM 963 N N . ARG A 1 122 ? 7.452 3.876 -13.997 1.00 90.06 122 ARG A N 1
ATOM 964 C CA . ARG A 1 122 ? 8.840 4.283 -14.227 1.00 90.06 122 ARG A CA 1
ATOM 965 C C . ARG A 1 122 ? 9.834 3.233 -13.735 1.00 90.06 122 ARG A C 1
ATOM 967 O O . ARG A 1 122 ? 10.806 2.959 -14.431 1.00 90.06 122 ARG A O 1
ATOM 974 N N . LEU A 1 123 ? 9.582 2.624 -12.577 1.00 91.06 123 LEU A N 1
ATOM 975 C CA . LEU A 1 123 ? 10.387 1.522 -12.049 1.00 91.06 123 LEU A CA 1
ATOM 976 C C . LEU A 1 123 ? 10.365 0.318 -13.002 1.00 91.06 123 LEU A C 1
ATOM 978 O O . LEU A 1 123 ? 11.414 -0.256 -13.279 1.00 91.06 123 LEU A O 1
ATOM 982 N N . ALA A 1 124 ? 9.191 -0.038 -13.535 1.00 91.25 124 ALA A N 1
ATOM 983 C CA . ALA A 1 124 ? 9.052 -1.128 -14.498 1.00 91.25 124 ALA A CA 1
ATOM 984 C C . ALA A 1 124 ? 9.811 -0.842 -15.806 1.00 91.25 124 ALA A C 1
ATOM 986 O O . ALA A 1 124 ? 10.498 -1.724 -16.317 1.00 91.25 124 ALA A O 1
ATOM 987 N N . GLN A 1 125 ? 9.751 0.394 -16.311 1.00 92.88 125 GLN A N 1
ATOM 988 C CA . GLN A 1 125 ? 10.544 0.818 -17.470 1.00 92.88 125 GLN A CA 1
ATOM 989 C C . GLN A 1 125 ? 12.047 0.709 -17.192 1.00 92.88 125 GLN A C 1
ATOM 991 O O . GLN A 1 125 ? 12.756 0.060 -17.951 1.00 92.88 125 GLN A O 1
ATOM 996 N N . MET A 1 126 ? 12.519 1.245 -16.060 1.00 94.25 126 MET A N 1
ATOM 997 C CA . MET A 1 126 ? 13.932 1.149 -15.675 1.00 94.25 126 MET A CA 1
ATOM 998 C C . MET A 1 126 ? 14.402 -0.303 -15.521 1.00 94.25 126 MET A C 1
ATOM 1000 O O . MET A 1 126 ? 15.543 -0.613 -15.854 1.00 94.25 126 MET A O 1
ATOM 1004 N N . HIS A 1 127 ? 13.539 -1.201 -15.037 1.00 92.75 127 HIS A N 1
ATOM 1005 C CA . HIS A 1 127 ? 13.835 -2.630 -14.970 1.00 92.75 127 HIS A CA 1
ATOM 1006 C C . HIS A 1 127 ? 14.004 -3.248 -16.367 1.00 92.75 127 HIS A C 1
ATOM 1008 O O . HIS A 1 127 ? 14.972 -3.972 -16.593 1.00 92.75 127 HIS A O 1
ATOM 1014 N N . LEU A 1 128 ? 13.107 -2.945 -17.311 1.00 92.94 128 LEU A N 1
ATOM 1015 C CA . LEU A 1 128 ? 13.218 -3.423 -18.694 1.00 92.94 128 LEU A CA 1
ATOM 1016 C C . LEU A 1 128 ? 14.460 -2.860 -19.396 1.00 92.94 128 LEU A C 1
ATOM 1018 O O . LEU A 1 128 ? 15.172 -3.605 -20.067 1.00 92.94 128 LEU A O 1
ATOM 1022 N N . ASP A 1 129 ? 14.760 -1.578 -19.193 1.00 93.94 129 ASP A N 1
ATOM 1023 C CA . ASP A 1 129 ? 15.959 -0.938 -19.738 1.00 93.94 129 ASP A CA 1
ATOM 1024 C C . ASP A 1 129 ? 17.234 -1.597 -19.192 1.00 93.94 129 ASP A C 1
ATOM 1026 O O . ASP A 1 129 ? 18.140 -1.939 -19.953 1.00 93.94 129 ASP A O 1
ATOM 1030 N N . ALA A 1 130 ? 17.287 -1.854 -17.881 1.00 92.06 130 ALA A N 1
ATOM 1031 C CA . ALA A 1 130 ? 18.402 -2.559 -17.255 1.00 92.06 130 ALA A CA 1
ATOM 1032 C C . ALA A 1 130 ? 18.547 -4.002 -17.770 1.00 92.06 130 ALA A C 1
ATOM 1034 O O . ALA A 1 130 ? 19.671 -4.478 -17.928 1.00 92.06 130 ALA A O 1
ATOM 1035 N N . LEU A 1 131 ? 17.439 -4.687 -18.068 1.00 92.88 131 LEU A N 1
ATOM 1036 C CA . LEU A 1 131 ? 17.461 -6.041 -18.621 1.00 92.88 131 LEU A CA 1
ATOM 1037 C C . LEU A 1 131 ? 17.996 -6.057 -20.059 1.00 92.88 131 LEU A C 1
ATOM 1039 O O . LEU A 1 131 ? 18.810 -6.914 -20.394 1.00 92.88 131 LEU A O 1
ATOM 1043 N N . ASN A 1 132 ? 17.591 -5.085 -20.880 1.00 91.62 132 ASN A N 1
ATOM 1044 C CA . ASN A 1 132 ? 18.067 -4.935 -22.258 1.00 91.62 132 ASN A CA 1
ATOM 1045 C C . ASN A 1 132 ? 19.565 -4.597 -22.331 1.00 91.62 132 ASN A C 1
ATOM 1047 O O . ASN A 1 132 ? 20.243 -5.006 -23.271 1.00 91.62 132 ASN A O 1
ATOM 1051 N N . LEU A 1 133 ? 20.084 -3.860 -21.344 1.00 91.94 133 LEU A N 1
ATOM 1052 C CA . LEU A 1 133 ? 21.505 -3.513 -21.241 1.00 91.94 133 LEU A CA 1
ATOM 1053 C C . LEU A 1 133 ? 22.362 -4.635 -20.628 1.00 91.94 133 LEU A C 1
ATOM 1055 O O . LEU A 1 133 ? 23.584 -4.622 -20.772 1.00 91.94 133 LEU A O 1
ATOM 1059 N N . ALA A 1 134 ? 21.754 -5.593 -19.928 1.00 89.75 134 ALA A N 1
ATOM 1060 C CA . ALA A 1 134 ? 22.471 -6.686 -19.287 1.00 89.75 134 ALA A CA 1
ATOM 1061 C C . ALA A 1 134 ? 22.794 -7.805 -20.292 1.00 89.75 134 ALA A C 1
ATOM 1063 O O . ALA A 1 134 ? 21.915 -8.562 -20.698 1.00 89.75 134 ALA A O 1
ATOM 1064 N N . THR A 1 135 ? 24.072 -7.960 -20.641 1.00 85.19 135 THR A N 1
ATOM 1065 C CA . THR A 1 135 ? 24.546 -9.030 -21.544 1.00 85.19 135 THR A CA 1
ATOM 1066 C C . THR A 1 135 ? 24.708 -10.382 -20.836 1.00 85.19 135 THR A C 1
ATOM 1068 O O . THR A 1 135 ? 24.520 -11.439 -21.433 1.00 85.19 135 THR A O 1
ATOM 1071 N N . GLU A 1 136 ? 25.049 -10.360 -19.545 1.00 92.88 136 GLU A N 1
ATOM 1072 C CA . GLU A 1 136 ? 25.351 -11.553 -18.748 1.00 92.88 136 GLU A CA 1
ATOM 1073 C C . GLU A 1 136 ? 24.087 -12.192 -18.153 1.00 92.88 136 GLU A C 1
ATOM 1075 O O . GLU A 1 136 ? 23.295 -11.533 -17.470 1.00 92.88 136 GLU A O 1
ATOM 1080 N N . LYS A 1 137 ? 23.938 -13.515 -18.315 1.00 88.56 137 LYS A N 1
ATOM 1081 C CA . LYS A 1 137 ? 22.775 -14.276 -17.807 1.00 88.56 137 LYS A CA 1
ATOM 1082 C C . LYS A 1 137 ? 22.622 -14.199 -16.284 1.00 88.56 137 LYS A C 1
ATOM 1084 O O . LYS A 1 137 ? 21.503 -14.210 -15.767 1.00 88.56 137 LYS A O 1
ATOM 1089 N N . ILE A 1 138 ? 23.738 -14.113 -15.557 1.00 92.19 138 ILE A N 1
ATOM 1090 C CA . ILE A 1 138 ? 23.736 -13.996 -14.091 1.00 92.19 138 ILE A CA 1
ATOM 1091 C C . ILE A 1 138 ? 23.104 -12.663 -13.676 1.00 92.19 138 ILE A C 1
ATOM 1093 O O . ILE A 1 138 ? 22.213 -12.643 -12.829 1.00 92.19 138 ILE A O 1
ATOM 1097 N N . THR A 1 139 ? 23.500 -11.562 -14.318 1.00 89.31 139 THR A N 1
ATOM 1098 C CA . THR A 1 139 ? 22.967 -10.221 -14.044 1.00 89.31 139 THR A CA 1
ATOM 1099 C C . THR A 1 139 ? 21.474 -10.133 -14.354 1.00 89.31 139 THR A C 1
ATOM 1101 O O . THR A 1 139 ? 20.719 -9.598 -13.546 1.00 89.31 139 THR A O 1
ATOM 1104 N N . GLN A 1 140 ? 21.021 -10.724 -15.465 1.00 90.88 140 GLN A N 1
ATOM 1105 C CA . GLN A 1 140 ? 19.592 -10.808 -15.799 1.00 90.88 140 GLN A CA 1
ATOM 1106 C C . GLN A 1 140 ? 18.798 -11.582 -14.734 1.00 90.88 140 GLN A C 1
ATOM 1108 O O . GLN A 1 140 ? 17.743 -11.135 -14.285 1.00 90.88 140 GLN A O 1
ATOM 1113 N N . THR A 1 141 ? 19.333 -12.716 -14.270 1.00 91.81 141 THR A N 1
ATOM 1114 C CA . THR A 1 141 ? 18.695 -13.529 -13.220 1.00 91.81 141 THR A CA 1
ATOM 1115 C C . THR A 1 141 ? 18.590 -12.753 -11.907 1.00 91.81 141 THR A C 1
ATOM 1117 O O . THR A 1 141 ? 17.525 -12.718 -11.290 1.00 91.81 141 THR A O 1
ATOM 1120 N N . LEU A 1 142 ? 19.665 -12.072 -11.498 1.00 92.62 142 LEU A N 1
ATOM 1121 C CA . LEU A 1 142 ? 19.667 -11.215 -10.309 1.00 92.62 142 LEU A CA 1
ATOM 1122 C C . LEU A 1 142 ? 18.655 -10.072 -10.421 1.00 92.62 142 LEU A C 1
ATOM 1124 O O . LEU A 1 142 ? 17.987 -9.750 -9.438 1.00 92.62 142 LEU A O 1
ATOM 1128 N N . LEU A 1 143 ? 18.505 -9.487 -11.608 1.00 92.19 143 LEU A N 1
ATOM 1129 C CA . LEU A 1 143 ? 17.560 -8.405 -11.849 1.00 92.19 143 LEU A CA 1
ATOM 1130 C C . LEU A 1 143 ? 16.104 -8.885 -11.715 1.00 92.19 143 LEU A C 1
ATOM 1132 O O . LEU A 1 143 ? 15.294 -8.202 -11.086 1.00 92.19 143 LEU A O 1
ATOM 1136 N N . HIS A 1 144 ? 15.775 -10.077 -12.222 1.00 91.94 144 HIS A N 1
ATOM 1137 C CA . HIS A 1 144 ? 14.459 -10.694 -12.011 1.00 91.94 144 HIS A CA 1
ATOM 1138 C C . HIS A 1 144 ? 14.192 -11.012 -10.537 1.00 91.94 144 HIS A C 1
ATOM 1140 O O . HIS A 1 144 ? 13.100 -10.733 -10.041 1.00 91.94 144 HIS A O 1
ATOM 1146 N N . ILE A 1 145 ? 15.189 -11.543 -9.821 1.00 92.62 145 ILE A N 1
ATOM 1147 C CA . ILE A 1 145 ? 15.074 -11.801 -8.379 1.00 92.62 145 ILE A CA 1
ATOM 1148 C C . ILE A 1 145 ? 14.825 -10.491 -7.626 1.00 92.62 145 ILE A C 1
ATOM 1150 O O . ILE A 1 145 ? 13.934 -10.438 -6.783 1.00 92.62 145 ILE A O 1
ATOM 1154 N N . ASN A 1 146 ? 15.562 -9.426 -7.948 1.00 91.56 146 ASN A N 1
ATOM 1155 C CA . ASN A 1 146 ? 15.388 -8.118 -7.321 1.00 91.56 146 ASN A CA 1
ATOM 1156 C C . ASN A 1 146 ? 13.982 -7.548 -7.561 1.00 91.56 146 ASN A C 1
ATOM 1158 O O . ASN A 1 146 ? 13.347 -7.077 -6.619 1.00 91.56 146 ASN A O 1
ATOM 116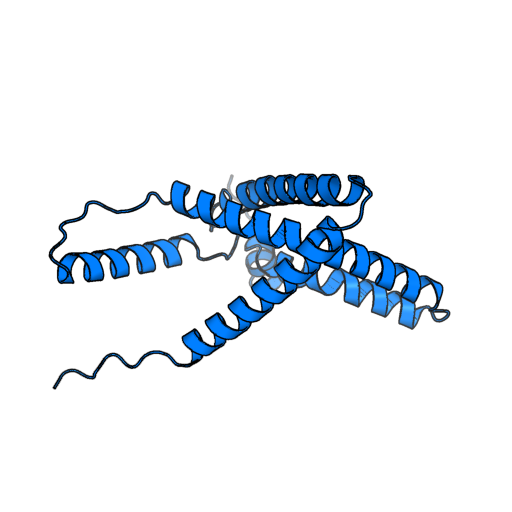2 N N . PHE A 1 147 ? 13.473 -7.652 -8.790 1.00 90.56 147 PHE A N 1
ATOM 1163 C CA . PHE A 1 147 ? 12.128 -7.193 -9.134 1.00 90.56 147 PHE A CA 1
ATOM 1164 C C . PHE A 1 147 ? 11.026 -8.003 -8.433 1.00 90.56 147 PHE A C 1
ATOM 1166 O O . PHE A 1 147 ? 10.007 -7.442 -8.033 1.00 90.56 147 PHE A O 1
ATOM 1173 N N . LEU A 1 148 ? 11.236 -9.310 -8.238 1.00 90.81 148 LEU A N 1
ATOM 1174 C CA . LEU A 1 148 ? 10.274 -10.199 -7.582 1.00 90.81 148 LEU A CA 1
ATOM 1175 C C . LEU A 1 148 ? 10.386 -10.194 -6.046 1.00 90.81 148 LEU A C 1
ATOM 1177 O O . LEU A 1 148 ? 9.428 -10.560 -5.367 1.00 90.81 148 LEU A O 1
ATOM 1181 N N . ALA A 1 149 ? 11.513 -9.754 -5.477 1.00 90.38 149 ALA A N 1
ATOM 1182 C CA . ALA A 1 149 ? 11.777 -9.730 -4.033 1.00 90.38 149 ALA A CA 1
ATOM 1183 C C . ALA A 1 149 ? 10.630 -9.132 -3.184 1.00 90.38 149 ALA A C 1
ATOM 1185 O O . ALA A 1 149 ? 10.245 -9.755 -2.188 1.00 90.38 149 ALA A O 1
ATOM 1186 N N . PRO A 1 150 ? 10.010 -7.995 -3.566 1.00 89.12 150 PRO A N 1
ATOM 1187 C CA . PRO A 1 150 ? 8.891 -7.435 -2.811 1.00 89.12 150 PRO A CA 1
ATOM 1188 C C . PRO A 1 150 ? 7.664 -8.357 -2.759 1.00 89.12 150 PRO A C 1
ATOM 1190 O O . PRO A 1 150 ? 6.929 -8.331 -1.774 1.00 89.12 150 PRO A O 1
ATOM 1193 N N . LEU A 1 151 ? 7.442 -9.194 -3.782 1.00 87.12 151 LEU A N 1
ATOM 1194 C CA . LEU A 1 151 ? 6.331 -10.147 -3.801 1.00 87.12 151 LEU A CA 1
ATOM 1195 C C . LEU A 1 151 ? 6.512 -11.213 -2.722 1.00 87.12 151 LEU A C 1
ATOM 1197 O O . LEU A 1 151 ? 5.556 -11.519 -2.014 1.00 87.12 151 LEU A O 1
ATOM 1201 N N . PHE A 1 152 ? 7.730 -11.734 -2.555 1.00 86.56 152 PHE A N 1
ATOM 1202 C CA . PHE A 1 152 ? 8.016 -12.711 -1.504 1.00 86.56 152 PHE A CA 1
ATOM 1203 C C . PHE A 1 152 ? 7.699 -12.138 -0.122 1.00 86.56 152 PHE A C 1
ATOM 1205 O O . PHE A 1 152 ? 7.009 -12.790 0.653 1.00 86.56 152 PHE A O 1
ATOM 1212 N N . MET A 1 153 ? 8.085 -10.888 0.156 1.00 86.06 153 MET A N 1
ATOM 1213 C CA . MET A 1 153 ? 7.745 -10.229 1.425 1.00 86.06 153 MET A CA 1
ATOM 1214 C C . MET A 1 153 ? 6.234 -10.134 1.668 1.00 86.06 153 MET A C 1
ATOM 1216 O O . MET A 1 153 ? 5.785 -10.341 2.792 1.00 86.06 153 MET A O 1
ATOM 1220 N N . VAL A 1 154 ? 5.439 -9.866 0.627 1.00 84.94 154 VAL A N 1
ATOM 1221 C CA . VAL A 1 154 ? 3.971 -9.846 0.738 1.00 84.94 154 VAL A CA 1
ATOM 1222 C C . VAL A 1 154 ? 3.405 -11.255 0.945 1.00 84.94 154 VAL A C 1
ATOM 1224 O O . VAL A 1 154 ? 2.469 -11.425 1.723 1.00 84.94 154 VAL A O 1
ATOM 1227 N N . LEU A 1 155 ? 3.972 -12.277 0.296 1.00 83.75 155 LEU A N 1
ATOM 1228 C CA . LEU A 1 155 ? 3.552 -13.672 0.474 1.00 83.75 155 LEU A CA 1
ATOM 1229 C C . LEU A 1 155 ? 3.787 -14.168 1.907 1.00 83.75 155 LEU A C 1
ATOM 1231 O O . LEU A 1 155 ? 2.972 -14.931 2.417 1.00 83.75 155 LEU A O 1
ATOM 1235 N N . LEU A 1 156 ? 4.833 -13.689 2.587 1.00 83.00 156 LEU A N 1
ATOM 1236 C CA . LEU A 1 156 ? 5.084 -14.024 3.993 1.00 83.00 156 LEU A CA 1
ATOM 1237 C C . LEU A 1 156 ? 3.983 -13.523 4.952 1.00 83.00 156 LEU A C 1
ATOM 1239 O O . LEU A 1 156 ? 3.860 -14.042 6.059 1.00 83.00 156 LEU A O 1
ATOM 1243 N N . TRP A 1 157 ? 3.159 -12.547 4.562 1.00 81.62 157 TRP A N 1
ATOM 1244 C CA . TRP A 1 157 ? 2.018 -12.101 5.379 1.00 81.62 157 TRP A CA 1
ATOM 1245 C C . TRP A 1 157 ? 0.798 -13.022 5.276 1.00 81.62 157 TRP A C 1
ATOM 1247 O O . TRP A 1 157 ? -0.178 -12.859 6.015 1.00 81.62 157 TRP A O 1
ATOM 1257 N N . VAL A 1 158 ? 0.834 -13.996 4.370 1.00 83.75 158 VAL A N 1
ATOM 1258 C CA . VAL A 1 158 ? -0.226 -14.985 4.200 1.00 83.75 158 VAL A CA 1
ATOM 1259 C C . VAL A 1 158 ? 0.010 -16.123 5.194 1.00 83.75 158 VAL A C 1
ATOM 1261 O O . VAL A 1 158 ? 0.942 -16.913 5.041 1.00 83.75 158 VAL A O 1
ATOM 1264 N N . LYS A 1 159 ? -0.854 -16.228 6.215 1.00 77.56 159 LYS A N 1
ATOM 1265 C CA . LYS A 1 159 ? -0.748 -17.224 7.299 1.00 77.56 159 LYS A CA 1
ATOM 1266 C C . LYS A 1 159 ? -0.503 -18.648 6.811 1.00 77.56 159 LYS A C 1
ATOM 1268 O O . LYS A 1 159 ? 0.442 -19.239 7.317 1.00 77.56 159 LYS A O 1
ATOM 1273 N N . PRO A 1 160 ? -1.272 -19.207 5.857 1.00 70.44 160 PRO A N 1
ATOM 1274 C CA . PRO A 1 160 ? -1.035 -20.582 5.433 1.00 70.44 160 PRO A CA 1
ATOM 1275 C C . PRO A 1 160 ? 0.351 -20.774 4.805 1.00 70.44 160 PRO A C 1
ATOM 1277 O O . PRO A 1 160 ? 0.983 -21.795 5.031 1.00 70.44 160 PRO A O 1
ATOM 1280 N N . ILE A 1 161 ? 0.897 -19.774 4.103 1.00 71.50 161 ILE A N 1
ATOM 1281 C CA . ILE A 1 161 ? 2.255 -19.859 3.543 1.00 71.50 161 ILE A CA 1
ATOM 1282 C C . ILE A 1 161 ? 3.290 -19.923 4.674 1.00 71.50 161 ILE A C 1
ATOM 1284 O O . ILE A 1 161 ? 4.148 -20.803 4.695 1.00 71.50 161 ILE A O 1
ATOM 1288 N N . THR A 1 162 ? 3.192 -19.027 5.651 1.00 69.19 162 THR A N 1
ATOM 1289 C CA . THR A 1 162 ? 4.213 -18.916 6.701 1.00 69.19 162 THR A CA 1
ATOM 1290 C C . THR A 1 162 ? 4.055 -19.971 7.798 1.00 69.19 162 THR A C 1
ATOM 1292 O O . THR A 1 162 ? 5.040 -20.558 8.241 1.00 69.19 162 THR A O 1
ATOM 1295 N N . LYS A 1 163 ? 2.832 -20.265 8.240 1.00 66.62 163 LYS A N 1
ATOM 1296 C CA . LYS A 1 163 ? 2.581 -21.194 9.352 1.00 66.62 163 LYS A CA 1
ATOM 1297 C C . LYS A 1 163 ? 2.491 -22.650 8.926 1.00 66.62 163 LYS A C 1
ATOM 1299 O O . LYS A 1 163 ? 3.054 -23.483 9.634 1.00 66.62 163 LYS A O 1
ATOM 1304 N N . ASP A 1 164 ? 1.856 -22.945 7.793 1.00 64.56 164 ASP A N 1
ATOM 1305 C CA . ASP A 1 164 ? 1.613 -24.335 7.387 1.00 64.56 164 ASP A CA 1
ATOM 1306 C C . ASP A 1 164 ? 2.755 -24.893 6.525 1.00 64.56 164 ASP A C 1
ATOM 1308 O O . ASP A 1 164 ? 3.041 -26.082 6.595 1.00 64.56 164 ASP A O 1
ATOM 1312 N N . TYR A 1 165 ? 3.468 -24.058 5.756 1.00 62.91 165 TYR A N 1
ATOM 1313 C CA . TYR A 1 165 ? 4.600 -24.533 4.941 1.00 62.91 165 TYR A CA 1
ATOM 1314 C C . TYR A 1 165 ? 5.977 -24.274 5.565 1.00 62.91 165 TYR A C 1
ATOM 1316 O O . TYR A 1 165 ? 6.848 -25.135 5.456 1.00 62.91 165 TYR A O 1
ATOM 1324 N N . ILE A 1 166 ? 6.203 -23.118 6.206 1.00 65.12 166 ILE A N 1
ATOM 1325 C CA . ILE A 1 166 ? 7.533 -22.760 6.744 1.00 65.12 166 ILE A CA 1
ATOM 1326 C C . ILE A 1 166 ? 7.686 -23.203 8.203 1.00 65.12 166 ILE A C 1
ATOM 1328 O O . ILE A 1 166 ? 8.707 -23.784 8.566 1.00 65.12 166 ILE A O 1
ATOM 1332 N N . MET A 1 167 ? 6.688 -22.927 9.048 1.00 66.00 167 MET A N 1
ATOM 1333 C CA . MET A 1 167 ? 6.806 -23.130 10.497 1.00 66.00 167 MET A CA 1
ATOM 1334 C C . MET A 1 167 ? 6.375 -24.531 10.961 1.00 66.00 167 MET A C 1
ATOM 1336 O O . MET A 1 167 ? 6.978 -25.064 11.888 1.00 66.00 167 MET A O 1
ATOM 1340 N N . ASN A 1 168 ? 5.381 -25.144 10.306 1.00 64.00 168 ASN A N 1
ATOM 1341 C CA . ASN A 1 168 ? 4.936 -26.520 10.561 1.00 64.00 168 ASN A CA 1
ATOM 1342 C C . ASN A 1 168 ? 4.822 -27.319 9.252 1.00 64.00 168 ASN A C 1
ATOM 1344 O O . ASN A 1 168 ? 3.713 -27.714 8.889 1.00 64.00 168 ASN A O 1
ATOM 1348 N N . PRO A 1 169 ? 5.932 -27.566 8.530 1.00 61.31 169 PRO A N 1
ATOM 1349 C CA . PRO A 1 169 ? 5.877 -28.321 7.284 1.00 61.31 169 PRO A CA 1
ATOM 1350 C C . PRO A 1 169 ? 5.184 -29.673 7.531 1.00 61.31 169 PRO A C 1
ATOM 1352 O O . PRO A 1 169 ? 5.534 -30.350 8.505 1.00 61.31 169 PRO A O 1
ATOM 1355 N N . PRO A 1 170 ? 4.227 -30.098 6.682 1.00 58.84 170 PRO A N 1
ATOM 1356 C CA . PRO A 1 170 ? 3.540 -31.379 6.809 1.00 58.84 170 PRO A CA 1
ATOM 1357 C C . PRO A 1 170 ? 4.483 -32.524 6.415 1.00 58.84 170 PRO A C 1
ATOM 1359 O O . PRO A 1 170 ? 4.279 -33.245 5.444 1.00 58.84 170 PRO A O 1
ATOM 1362 N N . LEU A 1 171 ? 5.556 -32.705 7.178 1.00 59.50 171 LEU A N 1
ATOM 1363 C CA . LEU A 1 171 ? 6.413 -33.877 7.129 1.00 59.50 171 LEU A CA 1
ATOM 1364 C C . LEU A 1 171 ? 5.711 -34.995 7.910 1.00 59.50 171 LEU A C 1
ATOM 1366 O O . LEU A 1 171 ? 6.019 -35.267 9.068 1.00 59.50 171 LEU A O 1
ATOM 1370 N N . GLY A 1 172 ? 4.728 -35.623 7.259 1.00 57.97 172 GLY A N 1
ATOM 1371 C CA . GLY A 1 172 ? 4.278 -36.972 7.611 1.00 57.97 172 GLY A CA 1
ATOM 1372 C C . GLY A 1 172 ? 3.146 -37.114 8.632 1.00 57.97 172 GLY A C 1
ATOM 1373 O O . GLY A 1 172 ? 3.051 -38.166 9.257 1.00 57.97 172 GLY A O 1
ATOM 1374 N N . LYS A 1 173 ? 2.260 -36.127 8.806 1.00 50.50 173 LYS A N 1
ATOM 1375 C CA . LYS A 1 173 ? 0.990 -36.347 9.526 1.00 50.50 173 LYS A CA 1
ATOM 1376 C C . LYS A 1 173 ? -0.202 -36.088 8.617 1.00 50.50 173 LYS A C 1
ATOM 1378 O O . LYS A 1 173 ? -0.836 -35.041 8.669 1.00 50.50 173 LYS A O 1
ATOM 1383 N N . GLU A 1 174 ? -0.489 -37.082 7.781 1.00 62.00 174 GLU A N 1
ATOM 1384 C CA . GLU A 1 174 ? -1.824 -37.265 7.224 1.00 62.00 174 GLU A CA 1
ATOM 1385 C C . GLU A 1 174 ? -2.820 -37.498 8.365 1.00 62.00 174 GLU A C 1
ATOM 1387 O O . GLU A 1 174 ? -2.686 -38.428 9.159 1.00 62.00 174 GLU A O 1
ATOM 1392 N N . SER A 1 175 ? -3.823 -36.635 8.462 1.00 47.59 175 SER A N 1
ATOM 1393 C CA . SER A 1 175 ? -5.237 -37.029 8.461 1.00 47.59 175 SER A CA 1
ATOM 1394 C C . SER A 1 175 ? -6.077 -35.771 8.636 1.00 47.59 175 SER A C 1
ATOM 1396 O O . SER A 1 175 ? -6.149 -35.171 9.704 1.00 47.59 175 SER A O 1
ATOM 1398 N N . ILE A 1 176 ? -6.694 -35.361 7.535 1.00 50.47 176 ILE A N 1
ATOM 1399 C CA . ILE A 1 176 ? -7.746 -34.352 7.501 1.00 50.47 176 ILE A CA 1
ATOM 1400 C C . ILE A 1 176 ? -9.041 -35.096 7.867 1.00 50.47 176 ILE A C 1
ATOM 1402 O O . ILE A 1 176 ? -9.414 -35.994 7.107 1.00 50.47 176 ILE A O 1
ATOM 1406 N N . PRO A 1 177 ? -9.745 -34.801 8.975 1.00 48.25 177 PRO A N 1
ATOM 1407 C CA . PRO A 1 177 ? -11.159 -35.115 9.044 1.00 48.25 177 PRO A CA 1
ATOM 1408 C C . PRO A 1 177 ? -11.937 -33.981 8.360 1.00 48.25 177 PRO A C 1
ATOM 1410 O O . PRO A 1 177 ? -11.652 -32.803 8.581 1.00 48.25 177 PRO A O 1
ATOM 1413 N N . LEU A 1 178 ? -12.854 -34.389 7.479 1.00 41.53 178 LEU A N 1
ATOM 1414 C CA . LEU A 1 178 ? -13.827 -33.557 6.763 1.00 41.53 178 LEU A CA 1
ATOM 1415 C C . LEU A 1 178 ? -14.649 -32.653 7.691 1.00 41.53 178 LEU A C 1
ATOM 1417 O O . LEU A 1 178 ? -14.996 -33.116 8.802 1.00 41.53 178 LEU A O 1
#

Radius of gyration: 22.23 Å; Cα contacts (8 Å, |Δi|>4): 91; chains: 1; bounding box: 46×57×64 Å

Sequence (178 aa):
MKPTQEMNISLVWCLLVLSFAIKVLFSLTTHYFKVEDGGERSVCVTFGFFFFVKAMAVLIVTENYLEFGLETGFTNFSDSAMKFLEKQGLESQSPVSKLTFKFFLAIFCSLIGAFLTFPGLRLAQMHLDALNLATEKITQTLLHINFLAPLFMVLLWVKPITKDYIMNPPLGKESIPL

Solvent-accessible surface area (backbone atoms only — not comparable to full-atom values): 10136 Å² total; per-residue (Å²): 132,80,82,74,85,74,77,62,63,66,58,55,52,52,51,50,54,51,52,51,52,52,50,51,34,50,52,52,44,53,55,58,59,66,48,88,63,65,63,58,50,52,49,35,53,51,45,18,51,51,31,27,56,51,36,45,62,57,66,68,52,56,65,86,49,34,71,72,58,58,68,64,50,46,52,56,48,51,56,51,50,48,60,52,36,48,74,71,73,43,91,68,73,86,90,72,55,75,64,59,52,51,50,54,49,18,52,52,47,8,54,53,40,21,41,41,42,62,58,49,54,51,50,53,49,54,50,52,53,52,47,75,69,43,85,50,71,67,60,41,51,51,50,54,49,60,71,46,46,65,55,55,63,56,50,57,38,29,36,60,56,40,49,46,55,68,72,47,50,83,83,80,72,89,77,85,81,132

InterPro domains:
  IPR019395 Transmembrane protein 161A/B [PF10268] (1-178)
  IPR019395 Transmembrane protein 161A/B [PTHR13624] (1-177)